Protein AF-A0A539EI21-F1 (afdb_monomer_lite)

Sequence (298 aa):
GVAAVEVQSLRTAGEIFFRLRWADKTKSEDLELSGQFVDGVALEFPLVTGSLPAPMMGEAGKPVNVWRWSAAMAKPDHHAKAYSDYYRPDAIHTTIKYPTKPEDLVAEGWGTVGRRETQAVDGAGDWKDGTWTVVLRRKLDAPGGAAFKGGTVVPFALAVWEGGAQERGPHKSFSVWNNLLLDRGAPVPPKAPLERGRLVYQRYGCGACHGAEAKGGVANPGSQADPIPALDRVAEGFTEAEIQKVILEGRNAVSKEPGGIAPRLHMNSWKTLMDQDEVHVLTDYLFSLMPQGEKSEW

Structure (mmCIF, N/CA/C/O backbone):
data_AF-A0A539EI21-F1
#
_entry.id   AF-A0A539EI21-F1
#
loop_
_atom_site.group_PDB
_atom_site.id
_atom_site.type_symbol
_atom_site.label_atom_id
_atom_site.label_alt_id
_atom_site.label_comp_id
_atom_site.label_asym_id
_atom_site.label_entity_id
_atom_site.label_seq_id
_atom_site.pdbx_PDB_ins_code
_atom_site.Cartn_x
_atom_site.Cartn_y
_atom_site.Cartn_z
_atom_site.occupancy
_atom_site.B_iso_or_equiv
_atom_site.auth_seq_id
_atom_site.auth_comp_id
_atom_site.auth_asym_id
_atom_site.auth_atom_id
_atom_site.pdbx_PDB_model_num
ATOM 1 N N . GLY A 1 1 ? 7.702 13.137 -3.464 1.00 80.56 1 GLY A N 1
ATOM 2 C CA . GLY A 1 1 ? 6.748 12.077 -3.141 1.00 80.56 1 GLY A CA 1
ATOM 3 C C . GLY A 1 1 ? 5.740 11.949 -4.247 1.00 80.56 1 GLY A C 1
ATOM 4 O O . GLY A 1 1 ? 5.025 12.904 -4.545 1.00 80.56 1 GLY A O 1
ATOM 5 N N . VAL A 1 2 ? 5.697 10.770 -4.857 1.00 92.31 2 VAL A N 1
ATOM 6 C CA . VAL A 1 2 ? 4.774 10.431 -5.943 1.00 92.31 2 VAL A CA 1
ATOM 7 C C . VAL A 1 2 ? 3.346 10.349 -5.408 1.00 92.31 2 VAL A C 1
ATOM 9 O O . VAL A 1 2 ? 3.023 9.496 -4.587 1.00 92.31 2 VAL A O 1
ATOM 12 N N . ALA A 1 3 ? 2.470 11.226 -5.899 1.00 91.38 3 ALA A N 1
ATOM 13 C CA . ALA A 1 3 ? 1.095 11.323 -5.405 1.00 91.38 3 ALA A CA 1
ATOM 14 C C . ALA A 1 3 ? 0.139 10.274 -6.003 1.00 91.38 3 ALA A C 1
ATOM 16 O O . ALA A 1 3 ? -0.905 9.994 -5.420 1.00 91.38 3 ALA A O 1
ATOM 17 N N . ALA A 1 4 ? 0.456 9.726 -7.181 1.00 94.00 4 ALA A N 1
ATOM 18 C CA . ALA A 1 4 ? -0.419 8.801 -7.893 1.00 94.00 4 ALA A CA 1
ATOM 19 C C . ALA A 1 4 ? 0.368 7.832 -8.783 1.00 94.00 4 ALA A C 1
ATOM 21 O O . ALA A 1 4 ? 1.377 8.201 -9.387 1.00 94.00 4 ALA A O 1
ATOM 22 N N . VAL A 1 5 ? -0.152 6.609 -8.899 1.00 97.12 5 VAL A N 1
ATOM 23 C CA . VAL A 1 5 ? 0.368 5.552 -9.771 1.00 97.12 5 VAL A CA 1
ATOM 24 C C . VAL A 1 5 ? -0.801 4.948 -10.535 1.00 97.12 5 VAL A C 1
ATOM 26 O O . VAL A 1 5 ? -1.778 4.498 -9.940 1.00 97.12 5 VAL A O 1
ATOM 29 N N . GLU A 1 6 ? -0.707 4.924 -11.858 1.00 97.81 6 GLU A N 1
ATOM 30 C CA . GLU A 1 6 ? -1.626 4.176 -12.706 1.00 97.81 6 GLU A CA 1
ATOM 31 C C . GLU A 1 6 ? -1.214 2.701 -12.695 1.00 97.81 6 GLU A C 1
ATOM 33 O O . GLU A 1 6 ? -0.065 2.369 -12.999 1.00 97.81 6 GLU A O 1
ATOM 38 N N . VAL A 1 7 ? -2.155 1.815 -12.363 1.00 97.44 7 VAL A N 1
ATOM 39 C CA . VAL A 1 7 ? -1.933 0.366 -12.345 1.00 97.44 7 VAL A CA 1
ATOM 40 C C . VAL A 1 7 ? -2.885 -0.308 -13.322 1.00 97.44 7 VAL A C 1
ATOM 42 O O . VAL A 1 7 ? -4.100 -0.126 -13.260 1.00 97.44 7 VAL A O 1
ATOM 45 N N . GLN A 1 8 ? -2.331 -1.12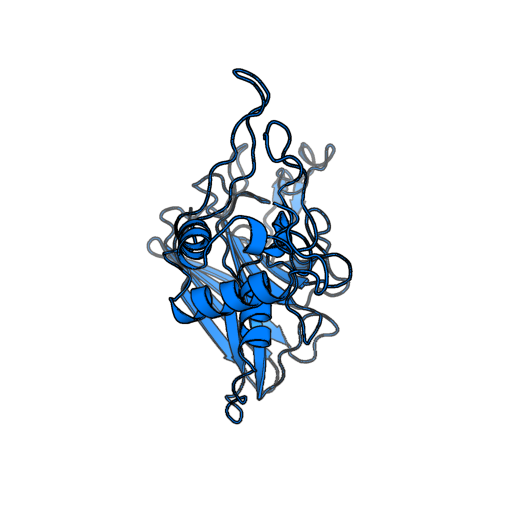6 -14.208 1.00 96.50 8 GLN A N 1
ATOM 46 C CA . GLN A 1 8 ? -3.083 -2.019 -15.082 1.00 96.50 8 GLN A CA 1
ATOM 47 C C . GLN A 1 8 ? -2.572 -3.444 -14.916 1.00 96.50 8 GLN A C 1
ATOM 49 O O . GLN A 1 8 ? -1.399 -3.658 -14.622 1.00 96.50 8 GLN A O 1
ATOM 54 N N . SER A 1 9 ? -3.440 -4.428 -15.130 1.00 95.00 9 SER A N 1
ATOM 55 C CA . SER A 1 9 ? -3.050 -5.835 -15.093 1.00 95.00 9 SER A CA 1
ATOM 56 C C . SER A 1 9 ? -3.604 -6.599 -16.288 1.00 95.00 9 SER A C 1
ATOM 58 O O . SER A 1 9 ? -4.639 -6.240 -16.851 1.00 95.00 9 SER A O 1
ATOM 60 N N . LEU A 1 10 ? -2.890 -7.652 -16.674 1.00 93.88 10 LEU A N 1
ATOM 61 C CA . LEU A 1 10 ? -3.287 -8.595 -17.713 1.00 93.88 10 LEU A CA 1
ATOM 62 C C . LEU A 1 10 ? -2.965 -10.003 -17.228 1.00 93.88 10 LEU A C 1
ATOM 64 O O . LEU A 1 10 ? -1.854 -10.258 -16.771 1.00 93.88 10 LEU A O 1
ATOM 68 N N . ARG A 1 11 ? -3.912 -10.929 -17.371 1.00 93.00 11 ARG A N 1
ATOM 69 C CA . ARG A 1 11 ? -3.711 -12.348 -17.075 1.00 93.00 11 ARG A CA 1
ATOM 70 C C . ARG A 1 11 ? -3.919 -13.176 -18.336 1.00 93.00 11 ARG A C 1
ATOM 72 O O . ARG A 1 11 ? -4.867 -12.947 -19.081 1.00 93.00 11 ARG A O 1
ATOM 79 N N . THR A 1 12 ? -3.037 -14.139 -18.559 1.00 92.69 12 THR A N 1
ATOM 80 C CA . THR A 1 12 ? -3.191 -15.191 -19.569 1.00 92.69 12 THR A CA 1
ATOM 81 C C . THR A 1 12 ? -3.450 -16.528 -18.870 1.00 92.69 12 THR A C 1
ATOM 83 O O . THR A 1 12 ? -3.540 -16.594 -17.645 1.00 92.69 12 THR A O 1
ATOM 86 N N . ALA A 1 13 ? -3.540 -17.624 -19.627 1.00 91.19 13 ALA A N 1
ATOM 87 C CA . ALA A 1 13 ? -3.662 -18.959 -19.038 1.00 91.19 13 ALA A CA 1
ATOM 88 C C . ALA A 1 13 ? -2.449 -19.359 -18.171 1.00 91.19 13 ALA A C 1
ATOM 90 O O . ALA A 1 13 ? -2.601 -20.176 -17.268 1.00 91.19 13 ALA A O 1
ATOM 91 N N . GLY A 1 14 ? -1.264 -18.795 -18.437 1.00 95.06 14 GLY A N 1
ATOM 92 C CA . GLY A 1 14 ? -0.017 -19.183 -17.771 1.00 95.06 14 GLY A CA 1
ATOM 93 C C . GLY A 1 14 ? 0.675 -18.071 -16.990 1.00 95.06 14 GLY A C 1
ATOM 94 O O . GLY A 1 14 ? 1.598 -18.368 -16.239 1.00 95.06 14 GLY A O 1
ATOM 95 N N . GLU A 1 15 ? 0.278 -16.804 -17.147 1.00 96.75 15 GLU A N 1
ATOM 96 C CA . GLU A 1 15 ? 1.042 -15.664 -16.622 1.00 96.75 15 GLU A CA 1
ATOM 97 C C . GLU A 1 15 ? 0.158 -14.515 -16.138 1.00 96.75 15 GLU A C 1
ATOM 99 O O . GLU A 1 15 ? -0.964 -14.329 -16.611 1.00 96.75 15 GLU A O 1
ATOM 104 N N . ILE A 1 16 ? 0.696 -13.717 -15.218 1.00 97.25 16 ILE A N 1
ATOM 105 C CA . ILE A 1 16 ? 0.134 -12.440 -14.777 1.00 97.25 16 ILE A CA 1
ATOM 106 C C . ILE A 1 16 ? 1.141 -11.320 -15.040 1.00 97.25 16 ILE A C 1
ATOM 108 O O . ILE A 1 16 ? 2.345 -11.481 -14.824 1.00 97.25 16 ILE A O 1
ATOM 112 N N . PHE A 1 17 ? 0.629 -10.184 -15.499 1.00 97.75 17 PHE A N 1
ATOM 113 C CA . PHE A 1 17 ? 1.378 -8.971 -15.779 1.00 97.75 17 PHE A CA 1
ATOM 114 C C . PHE A 1 17 ? 0.767 -7.803 -15.017 1.00 97.75 17 PHE A C 1
ATOM 116 O O . PHE A 1 17 ? -0.457 -7.677 -14.952 1.00 97.75 17 PHE A O 1
ATOM 123 N N . PHE A 1 18 ? 1.621 -6.917 -14.520 1.00 98.31 18 PHE A N 1
ATOM 124 C CA . PHE A 1 18 ? 1.234 -5.631 -13.957 1.00 98.31 18 PHE A CA 1
ATOM 125 C C . PHE A 1 18 ? 2.033 -4.529 -14.627 1.00 98.31 18 PHE A C 1
ATOM 127 O O . PHE A 1 18 ? 3.259 -4.578 -14.624 1.00 98.31 18 PHE A O 1
ATOM 134 N N . ARG A 1 19 ? 1.344 -3.530 -15.174 1.00 98.38 19 ARG A N 1
ATOM 135 C CA . ARG A 1 19 ? 1.946 -2.283 -15.638 1.00 98.38 19 ARG A CA 1
ATOM 136 C C . ARG A 1 19 ? 1.713 -1.209 -14.586 1.00 98.38 19 ARG A C 1
ATOM 138 O O . ARG A 1 19 ? 0.565 -0.953 -14.232 1.00 98.38 19 ARG A O 1
ATOM 145 N N . LEU A 1 20 ? 2.788 -0.578 -14.136 1.00 98.56 20 LEU A N 1
ATOM 146 C CA . LEU A 1 20 ? 2.778 0.533 -13.191 1.00 98.56 20 LEU A CA 1
ATOM 147 C C . LEU A 1 20 ? 3.357 1.762 -13.880 1.00 98.56 20 LEU A C 1
ATOM 149 O O . LEU A 1 20 ? 4.407 1.673 -14.516 1.00 98.56 20 LEU A O 1
ATOM 153 N N . ARG A 1 21 ? 2.670 2.898 -13.778 1.00 98.38 21 ARG A N 1
ATOM 154 C CA . ARG A 1 21 ? 3.082 4.137 -14.437 1.00 98.38 21 ARG A CA 1
ATOM 155 C C . ARG A 1 21 ? 2.897 5.331 -13.511 1.00 98.38 21 ARG A C 1
ATOM 157 O O . ARG A 1 21 ? 1.817 5.507 -12.953 1.00 98.38 21 ARG A O 1
ATOM 164 N N . TRP A 1 22 ? 3.932 6.150 -13.356 1.00 98.38 22 TRP A N 1
ATOM 165 C CA . TRP A 1 22 ? 3.891 7.341 -12.502 1.00 98.38 22 TRP A CA 1
ATOM 166 C C . TRP A 1 22 ? 4.738 8.475 -13.075 1.00 98.38 22 TRP A C 1
ATOM 168 O O . TRP A 1 22 ? 5.698 8.244 -13.811 1.00 98.38 22 TRP A O 1
ATOM 178 N N . ALA A 1 23 ? 4.353 9.707 -12.747 1.00 97.81 23 ALA A N 1
ATOM 179 C CA . ALA A 1 23 ? 5.103 10.894 -13.127 1.00 97.81 23 ALA A CA 1
ATOM 180 C C . ALA A 1 23 ? 6.323 11.066 -12.214 1.00 97.81 23 ALA A C 1
ATOM 182 O O . ALA A 1 23 ? 6.189 11.028 -10.992 1.00 97.81 23 ALA A O 1
ATOM 183 N N . ASP A 1 24 ? 7.482 11.300 -12.823 1.00 96.38 24 ASP A N 1
ATOM 184 C CA . ASP A 1 24 ? 8.743 11.605 -12.153 1.00 96.38 24 ASP A CA 1
ATOM 185 C C . ASP A 1 24 ? 9.589 12.476 -13.081 1.00 96.38 24 ASP A C 1
ATOM 187 O O . ASP A 1 24 ? 9.947 12.072 -14.192 1.00 96.38 24 ASP A O 1
ATOM 191 N N . LYS A 1 25 ? 9.888 13.702 -12.649 1.00 94.38 25 LYS A N 1
ATOM 192 C CA . LYS A 1 25 ? 10.664 14.652 -13.462 1.00 94.38 25 LYS A CA 1
ATOM 193 C C . LYS A 1 25 ? 12.132 14.253 -13.565 1.00 94.38 25 LYS A C 1
ATOM 195 O O . LYS A 1 25 ? 12.832 14.763 -14.439 1.00 94.38 25 LYS A O 1
ATOM 200 N N . THR A 1 26 ? 12.589 13.380 -12.678 1.00 92.75 26 THR A N 1
ATOM 201 C CA . THR A 1 26 ? 13.942 12.851 -12.652 1.00 92.75 26 THR A CA 1
ATOM 202 C C . THR A 1 26 ? 13.954 11.411 -13.140 1.00 92.75 26 THR A C 1
ATOM 204 O O . THR A 1 26 ? 13.010 10.654 -12.945 1.00 92.75 26 THR A O 1
ATOM 207 N N . LYS A 1 27 ? 15.035 11.039 -13.824 1.00 93.00 27 LYS A N 1
ATOM 208 C CA . LYS A 1 27 ? 15.327 9.650 -14.172 1.00 93.00 27 LYS A CA 1
ATOM 209 C C . LYS A 1 27 ? 16.430 9.173 -13.236 1.00 93.00 27 LYS A C 1
ATOM 211 O O . LYS A 1 27 ? 17.608 9.254 -13.580 1.00 93.00 27 LYS A O 1
ATOM 216 N N . SER A 1 28 ? 16.065 8.759 -12.029 1.00 90.56 28 SER A N 1
ATOM 217 C CA . SER A 1 28 ? 17.033 8.401 -10.990 1.00 90.56 28 SER A CA 1
ATOM 218 C C . SER A 1 28 ? 17.357 6.914 -11.099 1.00 90.56 28 SER A C 1
ATOM 220 O O . SER A 1 28 ? 16.766 6.070 -10.432 1.00 90.56 28 SER A O 1
ATOM 222 N N . GLU A 1 29 ? 18.276 6.577 -12.000 1.00 85.62 29 GLU A N 1
ATOM 223 C CA . GLU A 1 29 ? 18.655 5.188 -12.308 1.00 85.62 29 GLU A CA 1
ATOM 224 C C . GLU A 1 29 ? 20.102 4.835 -11.944 1.00 85.62 29 GLU A C 1
ATOM 226 O O . GLU A 1 29 ? 20.471 3.660 -11.967 1.00 85.62 29 GLU A O 1
ATOM 231 N N . ASP A 1 30 ? 20.904 5.838 -11.585 1.00 76.00 30 ASP A N 1
ATOM 232 C CA . ASP A 1 30 ? 22.328 5.696 -11.298 1.00 76.00 30 ASP A CA 1
ATOM 233 C C . ASP A 1 30 ? 22.628 5.764 -9.801 1.00 76.00 30 ASP A C 1
ATOM 235 O O . ASP A 1 30 ? 22.079 6.578 -9.061 1.00 76.00 30 ASP A O 1
ATOM 239 N N . LEU A 1 31 ? 23.540 4.892 -9.365 1.00 67.69 31 LEU A N 1
ATOM 240 C CA . LEU A 1 31 ? 24.017 4.781 -7.978 1.00 67.69 31 LEU A CA 1
ATOM 241 C C . LEU A 1 31 ? 25.484 5.213 -7.842 1.00 67.69 31 LEU A C 1
ATOM 243 O O . LEU A 1 31 ? 26.174 4.822 -6.901 1.00 67.69 31 LEU A O 1
ATOM 247 N N . GLU A 1 32 ? 25.993 5.970 -8.815 1.00 58.09 32 GLU A N 1
ATOM 248 C CA . GLU A 1 32 ? 27.423 6.263 -8.950 1.00 58.09 32 GLU A CA 1
ATOM 249 C C . GLU A 1 32 ? 27.951 7.247 -7.893 1.00 58.09 32 GLU A C 1
ATOM 251 O O . GLU A 1 32 ? 29.150 7.254 -7.602 1.00 58.09 32 GLU A O 1
ATOM 256 N N . LEU A 1 33 ? 27.078 8.055 -7.278 1.00 58.97 33 LEU A N 1
ATOM 257 C CA . LEU A 1 33 ? 27.471 9.117 -6.351 1.00 58.97 33 LEU A CA 1
ATOM 258 C C . LEU A 1 33 ? 26.914 8.916 -4.944 1.00 58.97 33 LEU A C 1
ATOM 260 O O . LEU A 1 33 ? 25.771 8.506 -4.734 1.00 58.97 33 LEU A O 1
ATOM 264 N N . SER A 1 34 ? 27.723 9.298 -3.953 1.00 62.66 34 SER A N 1
ATOM 265 C CA . SER A 1 34 ? 27.276 9.297 -2.570 1.00 62.66 34 SER A CA 1
ATOM 266 C C . SER A 1 34 ? 26.153 10.311 -2.345 1.00 62.66 34 SER A C 1
ATOM 268 O O . SER A 1 34 ? 26.366 11.506 -2.539 1.00 62.66 34 SER A O 1
ATOM 270 N N . GLY A 1 35 ? 24.986 9.845 -1.902 1.00 67.62 35 GLY A N 1
ATOM 271 C CA . GLY A 1 35 ? 23.806 10.662 -1.607 1.00 67.62 35 GLY A CA 1
ATOM 272 C C . GLY A 1 35 ? 22.725 10.607 -2.687 1.00 67.62 35 GLY A C 1
ATOM 273 O O . GLY A 1 35 ? 21.730 11.319 -2.582 1.00 67.62 35 GLY A O 1
ATOM 274 N N . GLN A 1 36 ? 22.899 9.775 -3.715 1.00 77.81 36 GLN A N 1
ATOM 275 C CA . GLN A 1 36 ? 21.867 9.520 -4.716 1.00 77.81 36 GLN A CA 1
ATOM 276 C C . GLN A 1 36 ? 21.091 8.246 -4.386 1.00 77.81 36 GLN A C 1
ATOM 278 O O . GLN A 1 36 ? 21.649 7.267 -3.887 1.00 77.81 36 GLN A O 1
ATOM 283 N N . PHE A 1 37 ? 19.793 8.286 -4.667 1.00 86.12 37 PHE A N 1
ATOM 284 C CA . PHE A 1 37 ? 18.884 7.156 -4.537 1.00 86.12 37 PHE A CA 1
ATOM 285 C C . PHE A 1 37 ? 18.192 6.929 -5.869 1.00 86.12 37 PHE A C 1
ATOM 287 O O . PHE A 1 37 ? 18.099 7.837 -6.694 1.00 86.12 37 PHE A O 1
ATOM 294 N N . VAL A 1 38 ? 17.735 5.701 -6.069 1.00 89.44 38 VAL A N 1
ATOM 295 C CA . VAL A 1 38 ? 17.132 5.267 -7.324 1.00 89.44 38 VAL A CA 1
ATOM 296 C C . VAL A 1 38 ? 15.631 5.171 -7.209 1.00 89.44 38 VAL A C 1
ATOM 298 O O . VAL A 1 38 ? 15.093 4.815 -6.159 1.00 89.44 38 VAL A O 1
ATOM 301 N N . ASP A 1 39 ? 14.974 5.425 -8.329 1.00 94.81 39 ASP A N 1
ATOM 302 C CA . ASP A 1 39 ? 13.543 5.247 -8.443 1.00 94.81 39 ASP A CA 1
ATOM 303 C C . ASP A 1 39 ? 13.196 3.764 -8.302 1.00 94.81 39 ASP A C 1
ATOM 305 O O . ASP A 1 39 ? 13.976 2.856 -8.638 1.00 94.81 39 ASP A O 1
ATOM 309 N N . GLY A 1 40 ? 12.005 3.499 -7.784 1.00 95.50 40 GLY A N 1
ATOM 310 C CA . GLY A 1 40 ? 11.553 2.136 -7.583 1.00 95.50 40 GLY A CA 1
ATOM 311 C C . GLY A 1 40 ? 10.063 2.032 -7.353 1.00 95.50 40 GLY A C 1
ATOM 312 O O . GLY A 1 40 ? 9.392 2.984 -6.964 1.00 95.50 40 GLY A O 1
ATOM 313 N N . VAL A 1 41 ? 9.552 0.828 -7.568 1.00 97.94 41 VAL A N 1
ATOM 314 C CA . VAL A 1 41 ? 8.151 0.494 -7.342 1.00 97.94 41 VAL A CA 1
ATOM 315 C C . VAL A 1 41 ? 8.043 -0.911 -6.775 1.00 97.94 41 VAL A C 1
ATOM 317 O O . VAL A 1 41 ? 8.826 -1.797 -7.121 1.00 97.94 41 VAL A O 1
ATOM 320 N N . ALA A 1 42 ? 7.069 -1.125 -5.901 1.00 97.88 42 ALA A N 1
ATOM 321 C CA . ALA A 1 42 ? 6.739 -2.437 -5.386 1.00 97.88 42 ALA A CA 1
ATOM 322 C C . ALA A 1 42 ? 5.237 -2.704 -5.440 1.00 97.88 42 ALA A C 1
ATOM 324 O O . ALA A 1 42 ? 4.433 -1.800 -5.218 1.00 97.88 42 ALA A O 1
ATOM 325 N N . LEU A 1 43 ? 4.891 -3.964 -5.693 1.00 98.31 43 LEU A N 1
ATOM 326 C CA . LEU A 1 43 ? 3.572 -4.533 -5.435 1.00 98.31 43 LEU A CA 1
ATOM 327 C C . LEU A 1 43 ? 3.678 -5.486 -4.254 1.00 98.31 43 LEU A C 1
ATOM 329 O O . LEU A 1 43 ? 4.628 -6.261 -4.184 1.00 98.31 43 LEU A O 1
ATOM 333 N N . GLU A 1 44 ? 2.699 -5.470 -3.363 1.00 97.50 44 GLU A N 1
ATOM 334 C CA . GLU A 1 44 ? 2.576 -6.455 -2.294 1.00 97.50 44 GLU A CA 1
ATOM 335 C C . GLU A 1 44 ? 1.223 -7.154 -2.328 1.00 97.50 44 GLU A C 1
ATOM 337 O O . GLU A 1 44 ? 0.209 -6.563 -2.696 1.00 97.50 44 GLU A O 1
ATOM 342 N N . PHE A 1 45 ? 1.224 -8.421 -1.928 1.00 97.19 45 PHE A N 1
ATOM 343 C CA . PHE A 1 45 ? 0.065 -9.304 -1.935 1.00 97.19 45 PHE A CA 1
ATOM 344 C C . PHE A 1 45 ? 0.047 -10.133 -0.647 1.00 97.19 45 PHE A C 1
ATOM 346 O O . PHE A 1 45 ? 1.104 -10.621 -0.237 1.00 97.19 45 PHE A O 1
ATOM 353 N N . PRO A 1 46 ? -1.110 -10.366 -0.011 1.00 95.88 46 PRO A N 1
ATOM 354 C CA . PRO A 1 46 ? -1.176 -11.229 1.158 1.00 95.88 46 PRO A CA 1
ATOM 355 C C . PRO A 1 46 ? -0.929 -12.691 0.765 1.00 95.88 46 PRO A C 1
ATOM 357 O O . PRO A 1 46 ? -1.379 -13.157 -0.283 1.00 95.88 46 PRO A O 1
ATOM 360 N N . LEU A 1 47 ? -0.234 -13.430 1.631 1.00 94.44 47 LEU A N 1
ATOM 361 C CA . LEU A 1 47 ? -0.034 -14.878 1.490 1.00 94.44 47 LEU A CA 1
ATOM 362 C C . LEU A 1 47 ? -1.068 -15.705 2.262 1.00 94.44 47 LEU A C 1
ATOM 364 O O . LEU A 1 47 ? -1.105 -16.927 2.134 1.00 94.44 47 LEU A O 1
ATOM 368 N N . VAL A 1 48 ? -1.930 -15.040 3.030 1.00 91.44 48 VAL A N 1
ATOM 369 C CA . VAL A 1 48 ? -3.046 -15.643 3.764 1.00 91.44 48 VAL A CA 1
ATOM 370 C C . VAL A 1 48 ? -4.384 -15.195 3.178 1.00 91.44 48 VAL A C 1
ATOM 372 O O . VAL A 1 48 ? -4.506 -14.108 2.614 1.00 91.44 48 VAL A O 1
ATOM 375 N N . THR A 1 49 ? -5.412 -16.030 3.322 1.00 84.06 49 THR A N 1
ATOM 376 C CA . THR A 1 49 ? -6.776 -15.747 2.848 1.00 84.06 49 THR A CA 1
ATOM 377 C C . THR A 1 49 ? -7.729 -15.461 4.007 1.00 84.06 49 THR A C 1
ATOM 379 O O . THR A 1 49 ? -7.544 -15.973 5.106 1.00 84.06 49 THR A O 1
ATOM 382 N N . GLY A 1 50 ? -8.794 -14.692 3.763 1.00 78.50 50 GLY A N 1
ATOM 383 C CA . GLY A 1 50 ? -9.885 -14.468 4.729 1.00 78.50 50 GLY A CA 1
ATOM 384 C C . GLY A 1 50 ? -9.656 -13.332 5.734 1.00 78.50 50 GLY A C 1
ATOM 385 O O . GLY A 1 50 ? -10.622 -12.800 6.281 1.00 78.50 50 GLY A O 1
ATOM 386 N N . SER A 1 51 ? -8.411 -12.888 5.911 1.00 83.25 51 SER A N 1
ATOM 387 C CA . SER A 1 51 ? -8.076 -11.662 6.639 1.00 83.25 51 SER A CA 1
ATOM 388 C C . SER A 1 51 ? -6.980 -10.900 5.905 1.00 83.25 51 SER A C 1
ATOM 390 O O . SER A 1 51 ? -6.064 -11.521 5.366 1.00 83.25 51 SER A O 1
ATOM 392 N N . LEU A 1 52 ? -7.090 -9.572 5.862 1.00 89.38 52 LEU A N 1
ATOM 393 C CA . LEU A 1 52 ? -6.024 -8.730 5.329 1.00 89.38 52 LEU A CA 1
ATOM 394 C C . LEU A 1 52 ? -4.996 -8.478 6.442 1.00 89.38 52 LEU A C 1
ATOM 396 O O . LEU A 1 52 ? -5.404 -8.102 7.546 1.00 89.38 52 LEU A O 1
ATOM 400 N N . PRO A 1 53 ? -3.696 -8.696 6.188 1.00 91.00 53 PRO A N 1
ATOM 401 C CA . PRO A 1 53 ? -2.657 -8.268 7.114 1.00 91.00 53 PRO A CA 1
ATOM 402 C C . PRO A 1 53 ? -2.500 -6.744 7.080 1.00 91.00 53 PRO A C 1
ATOM 404 O O . PRO A 1 53 ? -3.090 -6.072 6.230 1.00 91.00 53 PRO A O 1
ATOM 407 N N . ALA A 1 54 ? -1.678 -6.178 7.965 1.00 86.81 54 ALA A N 1
ATOM 408 C CA . ALA A 1 54 ? -1.328 -4.768 7.855 1.00 86.81 54 ALA A CA 1
ATOM 409 C C . ALA A 1 54 ? -0.732 -4.463 6.457 1.00 86.81 54 ALA A C 1
ATOM 411 O O . ALA A 1 54 ? 0.154 -5.192 6.003 1.00 86.81 54 ALA A O 1
ATOM 412 N N . PRO A 1 55 ? -1.153 -3.372 5.781 1.00 89.06 55 PRO A N 1
ATOM 413 C CA . PRO A 1 55 ? -0.579 -2.936 4.497 1.00 89.06 55 PRO A CA 1
ATOM 414 C C . PRO A 1 55 ? 0.852 -2.391 4.649 1.00 89.06 55 PRO A C 1
ATOM 416 O O . PRO A 1 55 ? 1.444 -1.869 3.716 1.00 89.06 55 PRO A O 1
ATOM 419 N N . MET A 1 56 ? 1.412 -2.459 5.857 1.00 88.19 56 MET A N 1
ATOM 420 C CA . MET A 1 56 ? 2.768 -2.044 6.184 1.00 88.19 56 MET A CA 1
ATOM 421 C C . MET A 1 56 ? 3.680 -3.269 6.219 1.00 88.19 56 MET A C 1
ATOM 423 O O . MET A 1 56 ? 4.353 -3.533 7.214 1.00 88.19 56 MET A O 1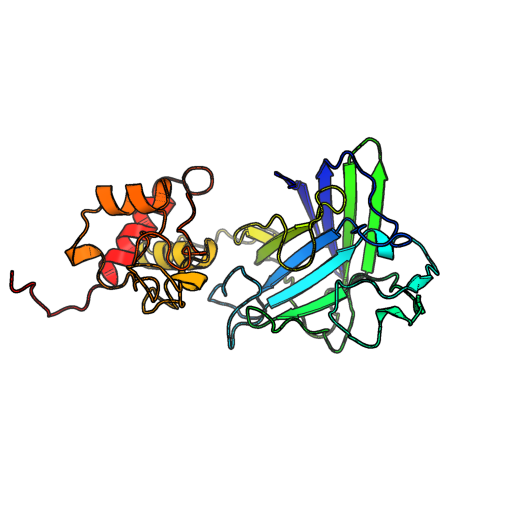
ATOM 427 N N . MET A 1 57 ? 3.705 -4.006 5.106 1.00 92.19 57 MET A N 1
ATOM 428 C CA . MET A 1 57 ? 4.536 -5.197 4.920 1.00 92.19 57 MET A CA 1
ATOM 429 C C . MET A 1 57 ? 4.132 -6.412 5.767 1.00 92.19 57 MET A C 1
ATOM 431 O O . MET A 1 57 ? 4.986 -7.220 6.133 1.00 92.19 57 MET A O 1
ATOM 435 N N . GLY A 1 58 ? 2.844 -6.575 6.059 1.00 91.56 58 GLY A N 1
ATOM 436 C CA . GLY A 1 58 ? 2.334 -7.737 6.779 1.00 91.56 58 GLY A CA 1
ATOM 437 C C . GLY A 1 58 ? 2.314 -7.581 8.301 1.00 91.56 58 GLY A C 1
ATOM 438 O O . GLY A 1 58 ? 2.541 -6.506 8.850 1.00 91.56 58 GLY A O 1
ATOM 439 N N . GLU A 1 59 ? 2.037 -8.682 8.992 1.00 88.12 59 GLU A N 1
ATOM 440 C CA . GLU A 1 59 ? 2.132 -8.807 10.451 1.00 88.12 59 GLU A CA 1
ATOM 441 C C . GLU A 1 59 ? 2.485 -10.255 10.824 1.00 88.12 59 GLU A C 1
ATOM 443 O O . GLU A 1 59 ? 2.433 -11.142 9.967 1.00 88.12 59 GLU A O 1
ATOM 448 N N . ALA A 1 60 ? 2.853 -10.505 12.083 1.00 86.38 60 ALA A N 1
ATOM 449 C CA . ALA A 1 60 ? 3.267 -11.831 12.542 1.00 86.38 60 ALA A CA 1
ATOM 450 C C . ALA A 1 60 ? 2.219 -12.908 12.198 1.00 86.38 60 ALA A C 1
ATOM 452 O O . ALA A 1 60 ? 1.039 -12.770 12.529 1.00 86.38 60 ALA A O 1
ATOM 453 N N . GLY A 1 61 ? 2.643 -13.978 11.513 1.00 90.50 61 GLY A N 1
ATOM 454 C CA . GLY A 1 61 ? 1.755 -15.063 11.076 1.00 90.50 61 GLY A CA 1
ATOM 455 C C . GLY A 1 61 ? 0.828 -14.719 9.902 1.00 90.50 61 GLY A C 1
ATOM 456 O O . GLY A 1 61 ? 0.067 -15.577 9.451 1.00 90.50 61 GLY A O 1
ATOM 457 N N . LYS A 1 62 ? 0.888 -13.492 9.371 1.00 93.31 62 LYS A N 1
ATOM 458 C CA . LYS A 1 62 ? 0.180 -13.077 8.154 1.00 93.31 62 LYS A CA 1
ATOM 459 C C . LYS A 1 62 ? 1.152 -12.417 7.170 1.00 93.31 62 LYS A C 1
ATOM 461 O O . LYS A 1 62 ? 1.123 -11.193 6.987 1.00 93.31 62 LYS A O 1
ATOM 466 N N . PRO A 1 63 ? 2.017 -13.223 6.532 1.00 95.06 63 PRO A N 1
ATOM 467 C CA . PRO A 1 63 ? 3.018 -12.709 5.619 1.00 95.06 63 PRO A CA 1
ATOM 468 C C . PRO A 1 63 ? 2.422 -12.103 4.350 1.00 95.06 63 PRO A C 1
ATOM 470 O O . PRO A 1 63 ? 1.337 -12.474 3.888 1.00 95.06 63 PRO A O 1
ATOM 473 N N . VAL A 1 64 ? 3.198 -11.217 3.737 1.00 96.88 64 VAL A N 1
ATOM 474 C CA . VAL A 1 64 ? 2.964 -10.679 2.397 1.00 96.88 64 VAL A CA 1
ATOM 475 C C . VAL A 1 64 ? 4.099 -11.082 1.459 1.00 96.88 64 VAL A C 1
ATOM 477 O O . VAL A 1 64 ? 5.250 -11.219 1.871 1.00 96.88 64 VAL A O 1
ATOM 480 N N . ASN A 1 65 ? 3.783 -11.263 0.180 1.00 97.56 65 ASN A N 1
ATOM 481 C CA . ASN A 1 65 ? 4.755 -11.391 -0.898 1.00 97.56 65 ASN A CA 1
ATOM 482 C C . ASN A 1 65 ? 4.901 -10.039 -1.592 1.00 97.56 65 ASN A C 1
ATOM 484 O O . ASN A 1 65 ? 3.909 -9.489 -2.062 1.00 97.56 65 ASN A O 1
ATOM 488 N N . VAL A 1 66 ? 6.129 -9.524 -1.662 1.00 97.69 66 VAL A N 1
ATOM 489 C CA . VAL A 1 66 ? 6.438 -8.215 -2.244 1.00 97.69 66 VAL A CA 1
ATOM 490 C C . VAL A 1 66 ? 7.300 -8.396 -3.487 1.00 97.69 66 VAL A C 1
ATOM 492 O O . VAL A 1 66 ? 8.335 -9.055 -3.439 1.00 97.69 66 VAL A O 1
ATOM 495 N N . TRP A 1 67 ? 6.890 -7.805 -4.603 1.00 97.50 67 TRP A N 1
ATOM 496 C CA . TRP A 1 67 ? 7.663 -7.740 -5.839 1.00 97.50 67 TRP A CA 1
ATOM 497 C C . TRP A 1 67 ? 8.199 -6.329 -5.983 1.00 97.50 67 TRP A C 1
ATOM 499 O O . TRP A 1 67 ? 7.409 -5.407 -6.175 1.00 97.50 67 TRP A O 1
ATOM 509 N N . ARG A 1 68 ? 9.516 -6.149 -5.879 1.00 96.00 68 ARG A N 1
ATOM 510 C CA . ARG A 1 68 ? 10.155 -4.828 -5.945 1.00 96.00 68 ARG A CA 1
ATOM 511 C C . ARG A 1 68 ? 11.020 -4.714 -7.187 1.00 96.00 68 ARG A C 1
ATOM 513 O O . ARG A 1 68 ? 11.920 -5.516 -7.400 1.00 96.00 68 ARG A O 1
ATOM 520 N N . TRP A 1 69 ? 10.793 -3.667 -7.962 1.00 95.62 69 TRP A N 1
ATOM 521 C CA . TRP A 1 69 ? 11.678 -3.245 -9.036 1.00 95.62 69 TRP A CA 1
ATOM 522 C C . TRP A 1 69 ? 12.341 -1.915 -8.678 1.00 95.62 69 TRP A C 1
ATOM 524 O O . TRP A 1 69 ? 11.768 -1.087 -7.967 1.00 95.62 69 TRP A O 1
ATOM 534 N N . SER A 1 70 ? 13.550 -1.708 -9.190 1.00 92.31 70 SER A N 1
ATOM 535 C CA . SER A 1 70 ? 14.270 -0.441 -9.110 1.00 92.31 70 SER A CA 1
ATOM 536 C C . SER A 1 70 ? 14.874 -0.090 -10.464 1.00 92.31 70 SER A C 1
ATOM 538 O O . SER A 1 70 ? 15.294 -0.982 -11.203 1.00 92.31 70 SER A O 1
ATOM 540 N N . ALA A 1 71 ? 14.980 1.204 -10.755 1.00 91.31 71 ALA A N 1
ATOM 541 C CA . ALA A 1 71 ? 15.607 1.729 -11.962 1.00 91.31 71 ALA A CA 1
ATOM 542 C C . ALA A 1 71 ? 17.054 1.243 -12.149 1.00 91.31 71 ALA A C 1
ATOM 544 O O . ALA A 1 71 ? 17.467 0.982 -13.278 1.00 91.31 71 ALA A O 1
ATOM 545 N N . ALA A 1 72 ? 17.781 0.975 -11.058 1.00 84.56 72 ALA A N 1
ATOM 546 C CA . ALA A 1 72 ? 19.120 0.381 -11.122 1.00 84.56 72 ALA A CA 1
ATOM 547 C C . ALA A 1 72 ? 19.141 -1.007 -11.797 1.00 84.56 72 ALA A C 1
ATOM 549 O O . ALA A 1 72 ? 20.168 -1.427 -12.324 1.00 84.56 72 ALA A O 1
ATOM 550 N N . MET A 1 73 ? 18.014 -1.729 -11.786 1.00 84.88 73 MET A N 1
ATOM 551 C CA . MET A 1 73 ? 17.874 -3.066 -12.376 1.00 84.88 73 MET A CA 1
ATOM 552 C C . MET A 1 73 ? 17.643 -3.017 -13.895 1.00 84.88 73 MET A C 1
ATOM 554 O O . MET A 1 73 ? 17.746 -4.046 -14.559 1.00 84.88 73 MET A O 1
ATOM 558 N N . ALA A 1 74 ? 17.330 -1.843 -14.460 1.00 78.44 74 ALA A N 1
ATOM 559 C CA . ALA A 1 74 ? 17.110 -1.671 -15.898 1.00 78.44 74 ALA A CA 1
ATOM 560 C C . ALA A 1 74 ? 18.415 -1.677 -16.715 1.00 78.44 74 ALA A C 1
ATOM 562 O O . ALA A 1 74 ? 18.374 -1.853 -17.933 1.00 78.44 74 ALA A O 1
ATOM 563 N N . LYS A 1 75 ? 19.572 -1.502 -16.060 1.00 72.38 75 LYS A N 1
ATOM 564 C CA . LYS A 1 75 ? 20.890 -1.494 -16.705 1.00 72.38 75 LYS A CA 1
ATOM 565 C C . LYS A 1 75 ? 21.554 -2.874 -16.584 1.00 72.38 75 LYS A C 1
ATOM 567 O O . LYS A 1 75 ? 21.829 -3.313 -15.464 1.00 72.38 75 LYS A O 1
ATOM 572 N N . PRO A 1 76 ? 21.833 -3.581 -17.696 1.00 66.19 76 PRO A N 1
ATOM 573 C CA . PRO A 1 76 ? 22.597 -4.824 -17.638 1.00 66.19 76 PRO A CA 1
ATOM 574 C C . PRO A 1 76 ? 24.029 -4.558 -17.150 1.00 66.19 76 PRO A C 1
ATOM 576 O O . PRO A 1 76 ? 24.620 -3.533 -17.474 1.00 66.19 76 PRO A O 1
ATOM 579 N N . ASP A 1 77 ? 24.576 -5.493 -16.367 1.00 59.72 77 ASP A N 1
ATOM 580 C CA . ASP A 1 77 ? 25.980 -5.517 -15.922 1.00 59.72 77 ASP A CA 1
ATOM 581 C C . ASP A 1 77 ? 26.486 -4.248 -15.206 1.00 59.72 77 ASP A C 1
ATOM 583 O O . ASP A 1 77 ? 27.679 -3.944 -15.221 1.00 59.72 77 ASP A O 1
ATOM 587 N N . HIS A 1 78 ? 25.597 -3.531 -14.512 1.00 64.94 78 HIS A N 1
ATOM 588 C CA . HIS A 1 78 ? 25.995 -2.391 -13.694 1.00 64.94 78 HIS A CA 1
ATOM 589 C C . HIS A 1 78 ? 26.584 -2.829 -12.341 1.00 64.94 78 HIS A C 1
ATOM 591 O O . HIS A 1 78 ? 26.011 -3.623 -11.583 1.00 64.94 78 HIS A O 1
ATOM 597 N N . HIS A 1 79 ? 27.750 -2.264 -12.046 1.00 57.88 79 HIS A N 1
ATOM 598 C CA . HIS A 1 79 ? 28.521 -2.456 -10.831 1.00 57.88 79 HIS A CA 1
ATOM 599 C C . HIS A 1 79 ? 28.572 -1.125 -10.083 1.00 57.88 79 HIS A C 1
ATOM 601 O O . HIS A 1 79 ? 29.256 -0.207 -10.522 1.00 57.88 79 HIS A O 1
ATOM 607 N N . ALA A 1 80 ? 27.898 -1.022 -8.939 1.00 56.78 80 ALA A N 1
ATOM 608 C CA . ALA A 1 80 ? 28.025 0.149 -8.069 1.00 56.78 80 ALA A CA 1
ATOM 609 C C . ALA A 1 80 ? 28.674 -0.259 -6.745 1.00 56.78 80 ALA A C 1
ATOM 611 O O . ALA A 1 80 ? 28.551 -1.412 -6.310 1.00 56.78 80 ALA A O 1
ATOM 612 N N . LYS A 1 81 ? 29.341 0.695 -6.079 1.00 55.03 81 LYS A N 1
ATOM 613 C CA . LYS A 1 81 ? 29.650 0.538 -4.650 1.00 55.03 81 LYS A CA 1
ATOM 614 C C . LYS A 1 81 ? 28.331 0.231 -3.951 1.00 55.03 81 LYS A C 1
ATOM 616 O O . LYS A 1 81 ? 27.336 0.896 -4.238 1.00 55.03 81 LYS A O 1
ATOM 621 N N . ALA A 1 82 ? 28.289 -0.802 -3.115 1.00 49.56 82 ALA A N 1
ATOM 622 C CA . ALA A 1 82 ? 27.056 -1.168 -2.440 1.00 49.56 82 ALA A CA 1
ATOM 623 C C . ALA A 1 82 ? 26.560 0.045 -1.645 1.00 49.56 82 ALA A C 1
ATOM 625 O O . ALA A 1 82 ? 27.205 0.491 -0.695 1.00 49.56 82 ALA A O 1
ATOM 626 N N . TYR A 1 83 ? 25.453 0.625 -2.103 1.00 51.62 83 TYR A N 1
ATOM 627 C CA . TYR A 1 83 ? 24.857 1.784 -1.468 1.00 51.62 83 TYR A CA 1
ATOM 628 C C . TYR A 1 83 ? 23.853 1.333 -0.404 1.00 51.62 83 TYR A C 1
ATOM 630 O O . TYR A 1 83 ? 23.342 0.213 -0.435 1.00 51.62 83 TYR A O 1
ATOM 638 N N . SER A 1 84 ? 23.617 2.213 0.567 1.00 46.00 84 SER A N 1
ATOM 639 C CA . SER A 1 84 ? 23.078 1.953 1.909 1.00 46.00 84 SER A CA 1
ATOM 640 C C . SER A 1 84 ? 21.626 1.455 2.018 1.00 46.00 84 SER A C 1
ATOM 642 O O . SER A 1 84 ? 21.062 1.532 3.109 1.00 46.00 84 SER A O 1
ATOM 644 N N . ASP A 1 85 ? 20.988 0.990 0.943 1.00 45.53 85 ASP A N 1
ATOM 645 C CA . ASP A 1 85 ? 19.621 0.441 1.013 1.00 45.53 85 ASP A CA 1
ATOM 646 C C . ASP A 1 85 ? 19.564 -0.831 1.881 1.00 45.53 85 ASP A C 1
ATOM 648 O O . ASP A 1 85 ? 18.545 -1.125 2.501 1.00 45.53 85 ASP A O 1
ATOM 652 N N . TYR A 1 86 ? 20.692 -1.539 1.991 1.00 45.91 86 TYR A N 1
ATOM 653 C CA . TYR A 1 86 ? 20.962 -2.535 3.023 1.00 45.91 86 TYR A CA 1
ATOM 654 C C . TYR A 1 86 ? 22.078 -1.995 3.920 1.00 45.91 86 TYR A C 1
ATOM 656 O O . TYR A 1 86 ? 23.208 -1.827 3.462 1.00 45.91 86 TYR A O 1
ATOM 664 N N . TYR A 1 87 ? 21.803 -1.734 5.199 1.00 39.09 87 TYR A N 1
ATOM 665 C CA . TYR A 1 87 ? 22.868 -1.422 6.153 1.00 39.09 87 TYR A CA 1
ATOM 666 C C . TYR A 1 87 ? 23.780 -2.648 6.301 1.00 39.09 87 TYR A C 1
ATOM 668 O O . TYR A 1 87 ? 23.440 -3.624 6.969 1.00 39.09 87 TYR A O 1
ATOM 676 N N . ARG A 1 88 ? 24.931 -2.608 5.631 1.00 47.88 88 ARG A N 1
ATOM 677 C CA . ARG A 1 88 ? 26.023 -3.571 5.755 1.00 47.88 88 ARG A CA 1
ATOM 678 C C . ARG A 1 88 ? 27.310 -2.780 5.990 1.00 47.88 88 ARG A C 1
ATOM 680 O O . ARG A 1 88 ? 27.789 -2.139 5.054 1.00 47.88 88 ARG A O 1
ATOM 687 N N . PRO A 1 89 ? 27.835 -2.748 7.228 1.00 47.28 89 PRO A N 1
ATOM 688 C CA . PRO A 1 89 ? 29.010 -1.948 7.591 1.00 47.28 89 PRO A CA 1
ATOM 689 C C . PRO A 1 89 ? 30.253 -2.217 6.727 1.00 47.28 89 PRO A C 1
ATOM 691 O O . PRO A 1 89 ? 31.088 -1.337 6.552 1.00 47.28 89 PRO A O 1
ATOM 694 N N . ASP A 1 90 ? 30.358 -3.416 6.160 1.00 52.44 90 ASP A N 1
ATOM 695 C CA . ASP A 1 90 ? 31.419 -3.881 5.265 1.00 52.44 90 ASP A CA 1
ATOM 696 C C . ASP A 1 90 ? 31.187 -3.523 3.784 1.00 52.44 90 ASP A C 1
ATOM 698 O O . ASP A 1 90 ? 32.121 -3.546 2.981 1.00 52.44 90 ASP A O 1
ATOM 702 N N . ALA A 1 91 ? 29.962 -3.151 3.402 1.00 51.47 91 ALA A N 1
ATOM 703 C CA . ALA A 1 91 ? 29.570 -3.062 2.000 1.00 51.47 91 ALA A CA 1
ATOM 704 C C . ALA A 1 91 ? 29.999 -1.759 1.299 1.00 51.47 91 ALA A C 1
ATOM 706 O O . ALA A 1 91 ? 30.153 -1.756 0.078 1.00 51.47 91 ALA A O 1
ATOM 707 N N . ILE A 1 92 ? 30.295 -0.686 2.043 1.00 50.97 92 ILE A N 1
ATOM 708 C CA . ILE A 1 92 ? 30.714 0.626 1.495 1.00 50.97 92 ILE A CA 1
ATOM 709 C C . ILE A 1 92 ? 32.001 0.515 0.641 1.00 50.97 92 ILE A C 1
ATOM 711 O O . ILE A 1 92 ? 32.242 1.336 -0.248 1.00 50.97 92 ILE A O 1
ATOM 715 N N . HIS A 1 93 ? 32.804 -0.534 0.855 1.00 51.62 93 HIS A N 1
ATOM 716 C CA . HIS A 1 93 ? 34.017 -0.832 0.085 1.00 51.62 93 HIS A CA 1
ATOM 717 C C . HIS A 1 93 ? 33.847 -1.945 -0.961 1.00 51.62 93 HIS A C 1
ATOM 719 O O . HIS A 1 93 ? 34.803 -2.274 -1.661 1.00 51.62 93 HIS A O 1
ATOM 725 N N . THR A 1 94 ? 32.651 -2.520 -1.094 1.00 55.12 94 THR A N 1
ATOM 726 C CA . THR A 1 94 ? 32.381 -3.636 -2.008 1.00 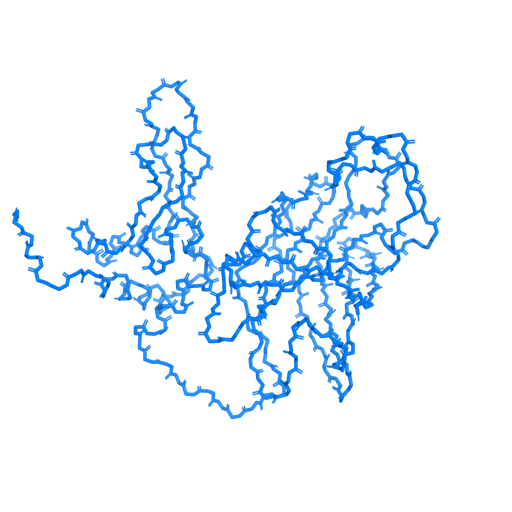55.12 94 THR A CA 1
ATOM 727 C C . THR A 1 94 ? 31.627 -3.170 -3.244 1.00 55.12 94 THR A C 1
ATOM 729 O O . THR A 1 94 ? 30.621 -2.468 -3.156 1.00 55.12 94 THR A O 1
ATOM 732 N N . THR A 1 95 ? 32.102 -3.587 -4.411 1.00 59.53 95 THR A N 1
ATOM 733 C CA . THR A 1 95 ? 31.370 -3.437 -5.667 1.00 59.53 95 THR A CA 1
ATOM 734 C C . THR A 1 95 ? 30.422 -4.620 -5.812 1.00 59.53 95 THR A C 1
ATOM 736 O O . THR A 1 95 ? 30.876 -5.758 -5.933 1.00 59.53 95 THR A O 1
ATOM 739 N N . ILE A 1 96 ? 29.112 -4.371 -5.813 1.00 61.16 96 ILE A N 1
ATOM 740 C CA . ILE A 1 96 ? 28.106 -5.416 -6.037 1.00 61.16 96 ILE A CA 1
ATOM 741 C C . ILE A 1 96 ? 27.580 -5.342 -7.467 1.00 61.16 96 ILE A C 1
ATOM 743 O O . ILE A 1 96 ? 27.345 -4.259 -8.004 1.00 61.16 96 ILE A O 1
ATOM 747 N N . LYS A 1 97 ? 27.393 -6.510 -8.088 1.00 66.44 97 LYS A N 1
ATOM 748 C CA . LYS A 1 97 ? 26.624 -6.621 -9.329 1.00 66.44 97 LYS A CA 1
ATOM 749 C C . LYS A 1 97 ? 25.146 -6.471 -8.976 1.00 66.44 97 LYS A C 1
ATOM 751 O O . LYS A 1 97 ? 24.633 -7.260 -8.179 1.00 66.44 97 LYS A O 1
ATOM 756 N N . TYR A 1 98 ? 24.477 -5.477 -9.550 1.00 64.75 98 TYR A N 1
ATOM 757 C CA . TYR A 1 98 ? 23.042 -5.304 -9.331 1.00 64.75 98 TYR A CA 1
ATOM 758 C C . TYR A 1 98 ? 22.248 -6.397 -10.062 1.00 64.75 98 TYR A C 1
ATOM 760 O O . TYR A 1 98 ? 22.626 -6.797 -11.168 1.00 64.75 98 TYR A O 1
ATOM 768 N N . PRO A 1 99 ? 21.171 -6.929 -9.451 1.00 70.31 99 PRO A N 1
ATOM 769 C CA . PRO A 1 99 ? 20.310 -7.881 -10.131 1.00 70.31 99 PRO A CA 1
ATOM 770 C C . PRO A 1 99 ? 19.586 -7.179 -11.282 1.00 70.31 99 PRO A C 1
ATOM 772 O O . PRO A 1 99 ? 19.119 -6.056 -11.140 1.00 70.31 99 PRO A O 1
ATOM 775 N N . THR A 1 100 ? 19.456 -7.865 -12.413 1.00 78.81 100 THR A N 1
ATOM 776 C CA . THR A 1 100 ? 18.651 -7.399 -13.555 1.00 78.81 100 THR A CA 1
ATOM 777 C C . THR A 1 100 ? 17.189 -7.834 -13.454 1.00 78.81 100 THR A C 1
ATOM 779 O O . THR A 1 100 ? 16.358 -7.449 -14.271 1.00 78.81 100 THR A O 1
ATOM 782 N N . LYS A 1 101 ? 16.866 -8.660 -12.453 1.00 88.62 101 LYS A N 1
ATOM 783 C CA . LYS A 1 101 ? 15.505 -9.095 -12.148 1.00 88.62 101 LYS A CA 1
ATOM 784 C C . LYS A 1 101 ? 14.957 -8.342 -10.936 1.00 88.62 101 LYS A C 1
ATOM 786 O O . LYS A 1 101 ? 15.728 -8.094 -10.005 1.00 88.62 101 LYS A O 1
ATOM 791 N N . PRO A 1 102 ? 13.640 -8.062 -10.903 1.00 92.88 102 PRO A N 1
ATOM 792 C CA . PRO A 1 102 ? 12.957 -7.623 -9.693 1.00 92.88 102 PRO A CA 1
ATOM 793 C C . PRO A 1 102 ? 13.249 -8.530 -8.496 1.00 92.88 102 PRO A C 1
ATOM 795 O O . PRO A 1 102 ? 13.473 -9.733 -8.627 1.00 92.88 102 PRO A O 1
ATOM 798 N N . GLU A 1 103 ? 13.189 -7.974 -7.300 1.00 92.56 103 GLU A N 1
ATOM 799 C CA . GLU A 1 103 ? 13.269 -8.748 -6.072 1.00 92.56 103 GLU A CA 1
ATOM 800 C C . GLU A 1 103 ? 11.917 -9.412 -5.779 1.00 92.56 103 GLU A C 1
ATOM 802 O O . GLU A 1 103 ? 10.866 -8.781 -5.888 1.00 92.56 103 GLU A O 1
ATOM 807 N N . ASP A 1 104 ? 11.957 -10.688 -5.390 1.00 94.75 104 ASP A N 1
ATOM 808 C CA . ASP A 1 104 ? 10.803 -11.465 -4.928 1.00 94.75 104 ASP A CA 1
ATOM 809 C C . ASP A 1 104 ? 10.980 -11.710 -3.424 1.00 94.75 104 ASP A C 1
ATOM 811 O O . ASP A 1 104 ? 11.858 -12.462 -2.986 1.00 94.75 104 ASP A O 1
ATOM 815 N N . LEU A 1 105 ? 10.212 -10.975 -2.628 1.00 95.31 105 LEU A N 1
ATOM 816 C CA . LEU A 1 105 ? 10.426 -10.795 -1.198 1.00 95.31 105 LEU A CA 1
ATOM 817 C C . LEU A 1 105 ? 9.240 -11.331 -0.390 1.00 95.31 105 LEU A C 1
ATOM 819 O O . LEU A 1 105 ? 8.123 -11.486 -0.896 1.00 95.31 105 LEU A O 1
ATOM 823 N N . VAL A 1 106 ? 9.489 -11.587 0.889 1.00 96.12 106 VAL A N 1
ATOM 824 C CA . VAL A 1 106 ? 8.488 -11.929 1.903 1.00 96.12 106 VAL A CA 1
ATOM 825 C C . VAL A 1 106 ? 8.682 -11.043 3.131 1.00 96.12 106 VAL A C 1
ATOM 827 O O . VAL A 1 106 ? 9.815 -10.690 3.461 1.00 96.12 106 VAL A O 1
ATOM 830 N N . ALA A 1 107 ? 7.587 -10.658 3.783 1.00 94.75 107 ALA A N 1
ATOM 831 C CA . ALA A 1 107 ? 7.613 -9.896 5.027 1.00 94.75 107 ALA A CA 1
ATOM 832 C C . ALA A 1 107 ? 6.439 -10.278 5.939 1.00 94.75 107 ALA A C 1
ATOM 834 O O . ALA A 1 107 ? 5.353 -10.581 5.454 1.00 94.75 107 ALA A O 1
ATOM 835 N N . GLU A 1 108 ? 6.672 -10.240 7.247 1.00 93.75 108 GLU A N 1
ATOM 836 C CA . GLU A 1 108 ? 5.718 -10.452 8.347 1.00 93.75 108 GLU A CA 1
ATOM 837 C C . GLU A 1 108 ? 5.726 -9.247 9.301 1.00 93.75 108 GLU A C 1
ATOM 839 O O . GLU A 1 108 ? 5.815 -9.369 10.522 1.00 93.75 108 GLU A O 1
ATOM 844 N N . GLY A 1 109 ? 5.675 -8.049 8.725 1.00 86.38 109 GLY A N 1
ATOM 845 C CA . GLY A 1 109 ? 5.705 -6.776 9.433 1.00 86.38 109 GLY A CA 1
ATOM 846 C C . GLY A 1 109 ? 7.052 -6.064 9.371 1.00 86.38 109 GLY A C 1
ATOM 847 O O . GLY A 1 109 ? 8.002 -6.471 8.692 1.00 86.38 109 GLY A O 1
ATOM 848 N N . TRP A 1 110 ? 7.124 -4.942 10.081 1.00 78.75 110 TRP A N 1
ATOM 849 C CA . TRP A 1 110 ? 8.256 -4.021 10.050 1.00 78.75 110 TRP A CA 1
ATOM 850 C C . TRP A 1 110 ? 9.599 -4.706 10.335 1.00 78.75 110 TRP A C 1
ATOM 852 O O . TRP A 1 110 ? 9.762 -5.411 11.324 1.00 78.75 110 TRP A O 1
ATOM 862 N N . GLY A 1 111 ? 10.585 -4.467 9.463 1.00 83.00 111 GLY A N 1
ATOM 863 C CA . GLY A 1 111 ? 11.959 -4.955 9.638 1.00 83.00 111 GLY A CA 1
ATOM 864 C C . GLY A 1 111 ? 12.185 -6.437 9.317 1.00 83.00 111 GLY A C 1
ATOM 865 O O . GLY A 1 111 ? 13.312 -6.904 9.437 1.00 83.00 111 GLY A O 1
ATOM 866 N N . THR A 1 112 ? 11.158 -7.168 8.876 1.00 89.69 112 THR A N 1
ATOM 867 C CA . THR A 1 112 ? 11.244 -8.620 8.610 1.00 89.69 112 THR A CA 1
ATOM 868 C C . THR A 1 112 ? 11.478 -8.977 7.139 1.00 89.69 112 THR A C 1
ATOM 870 O O . THR A 1 112 ? 11.523 -10.153 6.788 1.00 89.69 112 THR A O 1
ATOM 873 N N . VAL A 1 113 ? 11.617 -7.972 6.266 1.00 91.19 113 VAL A N 1
ATOM 874 C CA . VAL A 1 113 ? 11.778 -8.163 4.818 1.00 91.19 113 VAL A CA 1
ATOM 875 C C . VAL A 1 113 ? 12.952 -9.082 4.512 1.00 91.19 113 VAL A C 1
ATOM 877 O O . VAL A 1 113 ? 14.106 -8.770 4.806 1.00 91.19 113 VAL A O 1
ATOM 880 N N . GLY A 1 114 ? 12.647 -10.184 3.837 1.00 90.12 114 GLY A N 1
ATOM 881 C CA . GLY A 1 114 ? 13.613 -11.162 3.369 1.00 90.12 114 GLY A CA 1
ATOM 882 C C . GLY A 1 114 ? 13.369 -11.549 1.917 1.00 90.12 114 GLY A C 1
ATOM 883 O O . GLY A 1 114 ? 12.290 -11.340 1.362 1.00 90.12 114 GLY A O 1
ATOM 884 N N . ARG A 1 115 ? 14.387 -12.134 1.285 1.00 91.00 115 ARG A N 1
ATOM 885 C CA . ARG A 1 115 ? 14.243 -12.742 -0.042 1.00 91.00 115 ARG A CA 1
ATOM 886 C C . ARG A 1 115 ? 13.517 -14.074 0.079 1.00 91.00 115 ARG A C 1
ATOM 888 O O . ARG A 1 115 ? 13.768 -14.828 1.016 1.00 91.00 115 ARG A O 1
ATOM 895 N N . ARG A 1 116 ? 12.660 -14.382 -0.891 1.00 90.69 116 ARG A N 1
ATOM 896 C CA . ARG A 1 116 ? 12.113 -15.732 -1.043 1.00 90.69 116 ARG A CA 1
ATOM 897 C C . ARG A 1 116 ? 13.176 -16.686 -1.585 1.00 90.69 116 ARG A C 1
ATOM 899 O O . ARG A 1 116 ? 14.106 -16.267 -2.269 1.00 90.69 116 ARG A O 1
ATOM 906 N N . GLU A 1 117 ? 12.998 -17.979 -1.319 1.00 85.88 117 GLU A N 1
ATOM 907 C CA . GLU A 1 117 ? 13.872 -19.042 -1.841 1.00 85.88 117 GLU A CA 1
ATOM 908 C C . GLU A 1 117 ? 13.907 -19.066 -3.374 1.00 85.88 117 GLU A C 1
ATOM 910 O O . GLU A 1 117 ? 14.943 -19.316 -3.982 1.00 85.88 117 GLU A O 1
ATOM 915 N N . THR A 1 118 ? 12.762 -18.791 -4.005 1.00 87.31 118 THR A N 1
ATOM 916 C CA . THR A 1 118 ? 12.629 -18.708 -5.460 1.00 87.31 118 THR A CA 1
ATOM 917 C C . THR A 1 118 ? 12.319 -17.276 -5.869 1.00 87.31 118 THR A C 1
ATOM 919 O O . THR A 1 118 ? 11.330 -16.705 -5.412 1.00 87.31 118 THR A O 1
ATOM 922 N N . GLN A 1 119 ? 13.133 -16.733 -6.773 1.00 91.12 119 GLN A N 1
ATOM 923 C CA . GLN A 1 119 ? 12.871 -15.481 -7.474 1.00 91.12 119 GLN A CA 1
ATOM 924 C C . GLN A 1 119 ? 12.128 -15.814 -8.777 1.00 91.12 119 GLN A C 1
ATOM 926 O O . GLN A 1 119 ? 12.708 -16.410 -9.684 1.00 91.12 119 GLN A O 1
ATOM 931 N N . ALA A 1 120 ? 10.828 -15.507 -8.843 1.00 92.81 120 ALA A N 1
ATOM 932 C CA . ALA A 1 120 ? 9.964 -15.914 -9.960 1.00 92.81 120 ALA A CA 1
ATOM 933 C C . ALA A 1 120 ? 9.477 -14.754 -10.845 1.00 92.81 120 ALA A C 1
ATOM 935 O O . ALA A 1 120 ? 8.699 -14.978 -11.776 1.00 92.81 120 ALA A O 1
ATOM 936 N N . VAL A 1 121 ? 9.879 -13.524 -10.530 1.00 95.81 121 VAL A N 1
ATOM 937 C CA . VAL A 1 121 ? 9.318 -12.308 -11.124 1.00 95.81 121 VAL A CA 1
ATOM 938 C C . VAL A 1 121 ? 10.283 -11.742 -12.158 1.00 95.81 121 VAL A C 1
ATOM 940 O O . VAL A 1 121 ? 11.423 -11.414 -11.855 1.00 95.81 121 VAL A O 1
ATOM 943 N N . ASP A 1 122 ? 9.837 -11.579 -13.388 1.00 95.00 122 ASP A N 1
ATOM 944 C CA . ASP A 1 122 ? 10.577 -10.805 -14.377 1.00 95.00 122 ASP A CA 1
ATOM 945 C C . ASP A 1 122 ? 10.049 -9.370 -14.392 1.00 95.00 122 ASP A C 1
ATOM 947 O O . ASP A 1 122 ? 8.908 -9.099 -14.006 1.00 95.00 122 ASP A O 1
ATOM 951 N N . GLY A 1 123 ? 10.870 -8.428 -14.841 1.00 94.56 123 GLY A N 1
ATOM 952 C CA . GLY A 1 123 ? 10.419 -7.056 -14.978 1.00 94.56 123 GLY A CA 1
ATOM 953 C C . GLY A 1 123 ? 11.312 -6.221 -15.868 1.00 94.56 123 GLY A C 1
ATOM 954 O O . GLY A 1 123 ? 12.476 -6.544 -16.086 1.00 94.56 123 GLY A O 1
ATOM 955 N N . ALA A 1 124 ? 10.731 -5.150 -16.386 1.00 93.25 124 ALA A N 1
ATOM 956 C CA . ALA A 1 124 ? 11.408 -4.151 -17.192 1.00 93.25 124 ALA A CA 1
ATOM 957 C C . ALA A 1 124 ? 10.797 -2.785 -16.893 1.00 93.25 124 ALA A C 1
ATOM 959 O O . ALA A 1 124 ? 9.602 -2.691 -16.608 1.00 93.25 124 ALA A O 1
ATOM 960 N N . GLY A 1 125 ? 11.608 -1.737 -16.972 1.00 93.81 125 GLY A N 1
ATOM 961 C CA . GLY A 1 125 ? 11.153 -0.364 -16.816 1.00 93.81 125 GLY A CA 1
ATOM 962 C C . GLY A 1 125 ? 11.756 0.527 -17.884 1.00 93.81 125 GLY A C 1
ATOM 963 O O . GLY A 1 125 ? 12.894 0.313 -18.296 1.00 93.81 125 GLY A O 1
ATOM 964 N N . ASP A 1 126 ? 10.981 1.511 -18.316 1.00 94.50 126 ASP A N 1
ATOM 965 C CA . ASP A 1 126 ? 11.419 2.569 -19.217 1.00 94.50 126 ASP A CA 1
ATOM 966 C C . ASP A 1 126 ? 10.969 3.923 -18.669 1.00 94.50 126 ASP A C 1
ATOM 968 O O . ASP A 1 126 ? 9.886 4.039 -18.082 1.00 94.50 126 ASP A O 1
ATOM 972 N N . TRP A 1 127 ? 11.802 4.940 -18.861 1.00 96.06 127 TRP A N 1
ATOM 973 C CA . TRP A 1 127 ? 11.484 6.315 -18.499 1.00 96.06 127 TRP A CA 1
ATOM 974 C C . TRP A 1 127 ? 11.477 7.165 -19.752 1.00 96.06 127 TRP A C 1
ATOM 976 O O . TRP A 1 127 ? 12.463 7.217 -20.491 1.00 96.06 127 TRP A O 1
ATOM 986 N N . LYS A 1 128 ? 10.371 7.869 -19.966 1.00 96.69 128 LYS A N 1
ATOM 987 C CA . LYS A 1 128 ? 10.191 8.737 -21.120 1.00 96.69 128 LYS A CA 1
ATOM 988 C C . LYS A 1 128 ? 9.351 9.946 -20.739 1.00 96.69 128 LYS A C 1
ATOM 990 O O . LYS A 1 128 ? 8.302 9.799 -20.116 1.00 96.69 128 LYS A O 1
ATOM 995 N N . ASP A 1 129 ? 9.818 11.129 -21.133 1.00 95.75 129 ASP A N 1
ATOM 996 C CA . ASP A 1 129 ? 9.097 12.400 -21.001 1.00 95.75 129 ASP A CA 1
ATOM 997 C C . ASP A 1 129 ? 8.559 12.656 -19.576 1.00 95.75 129 ASP A C 1
ATOM 999 O O . ASP A 1 129 ? 7.401 13.024 -19.379 1.00 95.75 129 ASP A O 1
ATOM 1003 N N . GLY A 1 130 ? 9.397 12.431 -18.554 1.00 96.25 130 GLY A N 1
ATOM 1004 C CA . GLY A 1 130 ? 9.022 12.670 -17.155 1.00 96.25 130 GLY A CA 1
ATOM 1005 C C . GLY A 1 130 ? 8.085 11.617 -16.560 1.00 96.25 130 GLY A C 1
ATOM 1006 O O . GLY A 1 130 ? 7.321 11.916 -15.642 1.00 96.25 130 GLY A O 1
ATOM 1007 N N . THR A 1 131 ? 8.061 10.407 -17.119 1.00 97.69 131 THR A N 1
ATOM 1008 C CA . THR A 1 131 ? 7.185 9.321 -16.677 1.00 97.69 131 THR A CA 1
ATOM 1009 C C . THR A 1 131 ? 7.918 7.989 -16.703 1.00 97.69 131 THR A C 1
ATOM 1011 O O . THR A 1 131 ? 8.445 7.588 -17.741 1.00 97.69 131 THR A O 1
ATOM 1014 N N . TRP A 1 132 ? 7.864 7.257 -15.593 1.00 97.81 132 TRP A N 1
ATOM 1015 C CA . TRP A 1 132 ? 8.254 5.851 -15.547 1.00 97.81 132 TRP A CA 1
ATOM 1016 C C . TRP A 1 132 ? 7.101 4.951 -15.981 1.00 97.81 132 TRP A C 1
ATOM 1018 O O . TRP A 1 132 ? 5.950 5.175 -15.609 1.00 97.81 132 TRP A O 1
ATOM 1028 N N . THR A 1 133 ? 7.414 3.899 -16.734 1.00 98.06 133 THR A N 1
ATOM 1029 C CA . THR A 1 133 ? 6.526 2.762 -16.993 1.00 98.06 133 THR A CA 1
ATOM 1030 C C . THR A 1 133 ? 7.273 1.474 -16.688 1.00 98.06 133 THR A C 1
ATOM 1032 O O . THR A 1 133 ? 8.275 1.172 -17.329 1.00 98.06 133 THR A O 1
ATOM 1035 N N . VAL A 1 134 ? 6.769 0.700 -15.732 1.00 97.81 134 VAL A N 1
ATOM 1036 C CA . VAL A 1 134 ? 7.346 -0.577 -15.303 1.00 97.81 134 VAL A CA 1
ATOM 1037 C C . VAL A 1 134 ? 6.347 -1.690 -15.563 1.00 97.81 134 VAL A C 1
ATOM 1039 O O . VAL A 1 134 ? 5.166 -1.554 -15.253 1.00 97.81 134 VAL A O 1
ATOM 1042 N N . VAL A 1 135 ? 6.818 -2.804 -16.115 1.00 97.69 135 VAL A N 1
ATOM 1043 C CA . VAL A 1 135 ? 6.043 -4.036 -16.244 1.00 97.69 135 VAL A CA 1
ATOM 1044 C C . VAL A 1 135 ? 6.677 -5.107 -15.374 1.00 97.69 135 VAL A C 1
ATOM 1046 O O . VAL A 1 135 ? 7.861 -5.399 -15.520 1.00 97.69 135 VAL A O 1
ATOM 1049 N N . LEU A 1 136 ? 5.877 -5.710 -14.500 1.00 98.06 136 LEU A N 1
ATOM 1050 C CA . LEU A 1 136 ? 6.218 -6.909 -13.741 1.00 98.06 136 LEU A CA 1
ATOM 1051 C C . LEU A 1 136 ? 5.457 -8.097 -14.321 1.00 98.06 136 LEU A C 1
ATOM 1053 O O . LEU A 1 136 ? 4.275 -7.979 -14.646 1.00 98.06 136 LEU A O 1
ATOM 1057 N N . ARG A 1 137 ? 6.124 -9.242 -14.438 1.00 97.31 137 ARG A N 1
ATOM 1058 C CA . ARG A 1 137 ? 5.583 -10.487 -14.988 1.00 97.31 137 ARG A CA 1
ATOM 1059 C C . ARG A 1 137 ? 5.897 -11.637 -14.048 1.00 97.31 137 ARG A C 1
ATOM 1061 O O . ARG A 1 137 ? 7.021 -11.759 -13.574 1.00 97.31 137 ARG A O 1
ATOM 1068 N N . ARG A 1 138 ? 4.936 -12.535 -13.851 1.00 96.81 138 ARG A N 1
ATOM 1069 C CA . ARG A 1 138 ? 5.169 -13.801 -13.153 1.00 96.81 138 ARG A CA 1
ATOM 1070 C C . ARG A 1 138 ? 4.377 -14.931 -13.803 1.00 96.81 138 ARG A C 1
ATOM 1072 O O . ARG A 1 138 ? 3.213 -14.748 -14.163 1.00 96.81 138 ARG A O 1
ATOM 1079 N N . LYS A 1 139 ? 4.988 -16.112 -13.917 1.00 95.88 139 LYS A N 1
ATOM 1080 C CA . LYS A 1 139 ? 4.267 -17.339 -14.282 1.00 95.88 139 LYS A CA 1
ATOM 1081 C C . LYS A 1 139 ? 3.340 -17.782 -13.148 1.00 95.88 139 LYS A C 1
ATOM 1083 O O . LYS A 1 139 ? 3.713 -17.724 -11.978 1.00 95.88 139 LYS A O 1
ATOM 1088 N N . LEU A 1 140 ? 2.142 -18.241 -13.493 1.00 94.88 140 LEU A N 1
ATOM 1089 C CA . LEU A 1 140 ? 1.116 -18.660 -12.534 1.00 94.88 140 LEU A CA 1
ATOM 1090 C C . LEU A 1 140 ? 1.447 -19.985 -11.832 1.00 94.88 140 LEU A C 1
ATOM 1092 O O . LEU A 1 140 ? 0.943 -20.222 -10.739 1.00 94.88 140 LEU A O 1
ATOM 1096 N N . ASP A 1 141 ? 2.280 -20.827 -12.444 1.00 92.94 141 ASP A N 1
ATOM 1097 C CA . ASP A 1 141 ? 2.741 -22.113 -11.906 1.00 92.94 141 ASP A CA 1
ATOM 1098 C C . ASP A 1 141 ? 4.034 -22.002 -11.079 1.00 92.94 141 ASP A C 1
ATOM 1100 O O . ASP A 1 141 ? 4.508 -22.996 -10.528 1.00 92.94 141 ASP A O 1
ATOM 1104 N N . ALA A 1 142 ? 4.611 -20.800 -10.970 1.00 91.19 142 ALA A N 1
ATOM 1105 C CA . ALA A 1 142 ? 5.823 -20.592 -10.196 1.00 91.19 142 ALA A CA 1
ATOM 1106 C C . ALA A 1 142 ? 5.582 -20.929 -8.712 1.00 91.19 142 ALA A C 1
ATOM 1108 O O . ALA A 1 142 ? 4.610 -20.431 -8.135 1.00 91.19 142 ALA A O 1
ATOM 1109 N N . PRO A 1 143 ? 6.469 -21.701 -8.059 1.00 88.81 143 PRO A N 1
ATOM 1110 C CA . PRO A 1 143 ? 6.236 -22.187 -6.704 1.00 88.81 143 PRO A CA 1
ATOM 1111 C C . PRO A 1 143 ? 6.207 -21.059 -5.658 1.00 88.81 143 PRO A C 1
ATOM 1113 O O . PRO A 1 143 ? 6.951 -20.075 -5.737 1.00 88.81 143 PRO A O 1
ATOM 1116 N N . GLY A 1 144 ? 5.358 -21.240 -4.640 1.00 88.31 144 GLY A N 1
ATOM 1117 C CA . GLY A 1 144 ? 5.167 -20.321 -3.508 1.00 88.31 144 GLY A CA 1
ATOM 1118 C C . GLY A 1 144 ? 4.584 -18.956 -3.899 1.00 88.31 144 GLY A C 1
ATOM 1119 O O . GLY A 1 144 ? 4.071 -18.785 -4.998 1.00 88.31 144 GLY A O 1
ATOM 1120 N N . GLY A 1 145 ? 4.672 -17.962 -3.012 1.00 91.94 145 GLY A N 1
ATOM 1121 C CA . GLY A 1 145 ? 4.246 -16.589 -3.311 1.00 91.94 145 GLY A CA 1
ATOM 1122 C C . GLY A 1 145 ? 2.727 -16.426 -3.447 1.00 91.94 145 GLY A C 1
ATOM 1123 O O . GLY A 1 145 ? 1.955 -17.336 -3.149 1.00 91.94 145 GLY A O 1
ATOM 1124 N N . ALA A 1 146 ? 2.294 -15.245 -3.892 1.00 92.81 146 ALA A N 1
ATOM 1125 C CA . ALA A 1 146 ? 0.871 -14.937 -4.036 1.00 92.81 146 ALA A CA 1
ATOM 1126 C C . ALA A 1 146 ? 0.197 -15.772 -5.136 1.00 92.81 146 ALA A C 1
ATOM 1128 O O . ALA A 1 146 ? 0.802 -16.048 -6.177 1.00 92.81 146 ALA A O 1
ATOM 1129 N N . ALA A 1 147 ? -1.064 -16.152 -4.919 1.00 91.62 147 ALA A N 1
ATOM 1130 C CA . ALA A 1 147 ? -1.847 -16.941 -5.865 1.00 91.62 147 ALA A CA 1
ATOM 1131 C C . ALA A 1 147 ? -2.774 -16.050 -6.707 1.00 91.62 147 ALA A C 1
ATOM 1133 O O . ALA A 1 147 ? -3.569 -15.284 -6.169 1.00 91.62 147 ALA A O 1
ATOM 1134 N N . PHE A 1 148 ? -2.729 -16.208 -8.034 1.00 92.81 148 PHE A N 1
ATOM 1135 C CA . PHE A 1 148 ? -3.544 -15.439 -8.988 1.00 92.81 148 PHE A CA 1
ATOM 1136 C C . PHE A 1 148 ? -4.521 -16.357 -9.730 1.00 92.81 148 PHE A C 1
ATOM 1138 O O . PHE A 1 148 ? -4.405 -16.611 -10.937 1.00 92.81 148 PHE A O 1
ATOM 1145 N N . LYS A 1 149 ? -5.478 -16.907 -8.979 1.00 88.38 149 LYS A N 1
ATOM 1146 C CA . LYS A 1 149 ? -6.501 -17.812 -9.512 1.00 88.38 149 LYS A CA 1
ATOM 1147 C C . LYS A 1 149 ? -7.624 -17.020 -10.188 1.00 88.38 149 LYS A C 1
ATOM 1149 O O . LYS A 1 149 ? -8.107 -16.032 -9.646 1.00 88.38 149 LYS A O 1
ATOM 1154 N N . GLY A 1 150 ? -8.070 -17.481 -11.353 1.00 87.06 150 GLY A N 1
ATOM 1155 C CA . GLY A 1 150 ? -9.229 -16.909 -12.042 1.00 87.06 150 GLY A CA 1
ATOM 1156 C C . GLY A 1 150 ? -10.493 -16.945 -11.179 1.00 87.06 150 GLY A C 1
ATOM 1157 O O . GLY A 1 150 ? -10.676 -17.874 -10.388 1.00 87.06 150 GLY A O 1
ATOM 1158 N N . GLY A 1 151 ? -11.345 -15.928 -11.309 1.00 85.69 151 GLY A N 1
ATOM 1159 C CA . GLY A 1 151 ? -12.589 -15.786 -10.552 1.00 85.69 151 GLY A CA 1
ATOM 1160 C C . GLY A 1 151 ? -12.400 -15.371 -9.091 1.00 85.69 151 GLY A C 1
ATOM 1161 O O . GLY A 1 151 ? -13.354 -15.435 -8.319 1.00 85.69 151 GLY A O 1
ATOM 1162 N N . THR A 1 152 ? -11.189 -14.973 -8.689 1.00 86.50 152 THR A N 1
ATOM 1163 C CA . THR A 1 152 ? -10.894 -14.528 -7.322 1.00 86.50 152 THR A CA 1
ATOM 1164 C C . THR A 1 152 ? -10.624 -13.029 -7.250 1.00 86.50 152 THR A C 1
ATOM 1166 O O . THR A 1 152 ? -10.242 -12.387 -8.231 1.00 86.50 152 THR A O 1
ATOM 1169 N N . VAL A 1 153 ? -10.827 -12.474 -6.055 1.00 88.69 153 VAL A N 1
ATOM 1170 C CA . VAL A 1 153 ? -10.342 -11.144 -5.689 1.00 88.69 153 VAL A CA 1
ATOM 1171 C C . VAL A 1 153 ? -8.986 -11.310 -5.017 1.00 88.69 153 VAL A C 1
ATOM 1173 O O . VAL A 1 153 ? -8.888 -12.003 -4.004 1.00 88.69 153 VAL A O 1
ATOM 1176 N N . VAL A 1 154 ? -7.956 -10.675 -5.568 1.00 92.19 154 VAL A N 1
ATOM 1177 C CA . VAL A 1 154 ? -6.607 -10.657 -4.995 1.00 92.19 154 VAL A CA 1
ATOM 1178 C C . VAL A 1 154 ? -6.354 -9.271 -4.403 1.00 92.19 154 VAL A C 1
ATOM 1180 O O . VAL A 1 154 ? -6.301 -8.294 -5.152 1.00 92.19 154 VAL A O 1
ATOM 1183 N N . PRO A 1 155 ? -6.214 -9.139 -3.077 1.00 94.31 155 PRO A N 1
ATOM 1184 C CA . PRO A 1 155 ? -5.809 -7.876 -2.484 1.00 94.31 155 PRO A CA 1
ATOM 1185 C C . PRO A 1 155 ? -4.378 -7.534 -2.893 1.00 94.31 155 PRO A C 1
ATOM 1187 O O . PRO A 1 155 ? -3.515 -8.411 -2.923 1.00 94.31 155 PRO A O 1
ATOM 1190 N N . PHE A 1 156 ? -4.119 -6.266 -3.187 1.00 96.50 156 PHE A N 1
ATOM 1191 C CA . PHE A 1 156 ? -2.771 -5.767 -3.426 1.00 96.50 156 PHE A CA 1
ATOM 1192 C C . PHE A 1 156 ? -2.586 -4.371 -2.837 1.00 96.50 156 PHE A C 1
ATOM 1194 O O . PHE A 1 156 ? -3.526 -3.578 -2.804 1.00 96.50 156 PHE A O 1
ATOM 1201 N N . ALA A 1 157 ? -1.377 -4.058 -2.402 1.00 96.88 157 ALA A N 1
ATOM 1202 C CA . ALA A 1 157 ? -0.953 -2.690 -2.138 1.00 96.88 157 ALA A CA 1
ATOM 1203 C C . ALA A 1 157 ? 0.311 -2.398 -2.954 1.00 96.88 157 ALA A C 1
ATOM 1205 O O . ALA A 1 157 ? 0.892 -3.281 -3.592 1.00 96.88 157 ALA A O 1
ATOM 1206 N N . LEU A 1 158 ? 0.683 -1.128 -3.017 1.00 96.31 158 LEU A N 1
ATOM 1207 C CA . LEU A 1 158 ? 1.836 -0.662 -3.778 1.00 96.31 158 LEU A CA 1
ATOM 1208 C C . LEU A 1 158 ? 2.628 0.369 -2.995 1.00 96.31 158 LEU A C 1
ATOM 1210 O O . LEU A 1 158 ? 2.058 1.110 -2.189 1.00 96.31 158 LEU A O 1
ATOM 1214 N N . ALA A 1 159 ? 3.915 0.453 -3.309 1.00 97.06 159 ALA A N 1
ATOM 1215 C CA . ALA A 1 159 ? 4.785 1.529 -2.870 1.00 97.06 159 ALA A CA 1
ATOM 1216 C C . ALA A 1 159 ? 5.648 2.048 -4.023 1.00 97.06 159 ALA A C 1
ATOM 1218 O O . ALA A 1 159 ? 6.035 1.275 -4.897 1.00 97.06 159 ALA A O 1
ATOM 1219 N N . VAL A 1 160 ? 5.959 3.342 -4.011 1.00 97.88 160 VAL A N 1
ATOM 1220 C CA . VAL A 1 160 ? 6.851 4.004 -4.970 1.00 97.88 160 VAL A CA 1
ATOM 1221 C C . VAL A 1 160 ? 7.879 4.834 -4.221 1.00 97.88 160 VAL A C 1
ATOM 1223 O O . VAL A 1 160 ? 7.558 5.477 -3.221 1.00 97.88 160 VAL A O 1
ATOM 1226 N N . TRP A 1 161 ? 9.106 4.795 -4.729 1.00 96.25 161 TRP A N 1
ATOM 1227 C CA . TRP A 1 161 ? 10.233 5.597 -4.284 1.00 96.25 161 TRP A CA 1
ATOM 1228 C C . TRP A 1 161 ? 10.642 6.538 -5.415 1.00 96.25 161 TRP A C 1
ATOM 1230 O O . TRP A 1 161 ? 10.963 6.071 -6.507 1.00 96.25 161 TRP A O 1
ATOM 1240 N N . GLU A 1 162 ? 10.632 7.839 -5.136 1.00 95.88 162 GLU A N 1
ATOM 1241 C CA . GLU A 1 162 ? 11.225 8.888 -5.976 1.00 95.88 162 GLU A CA 1
ATOM 1242 C C . GLU A 1 162 ? 12.648 9.187 -5.483 1.00 95.88 162 GLU A C 1
ATOM 1244 O O . GLU A 1 162 ? 12.855 9.885 -4.482 1.00 95.88 162 GLU A O 1
ATOM 1249 N N . GLY A 1 163 ? 13.650 8.649 -6.177 1.00 92.81 163 GLY A N 1
ATOM 1250 C CA . GLY A 1 163 ? 15.057 8.770 -5.803 1.00 92.81 163 GLY A CA 1
ATOM 1251 C C . GLY A 1 163 ? 15.529 10.226 -5.781 1.00 92.81 163 GLY A C 1
ATOM 1252 O O . GLY A 1 163 ? 16.230 10.647 -4.853 1.00 92.81 163 GLY A O 1
ATOM 1253 N N . GLY A 1 164 ? 15.046 11.036 -6.730 1.00 91.31 164 GLY A N 1
ATOM 1254 C CA . GLY A 1 164 ? 15.259 12.486 -6.773 1.00 91.31 164 GLY A CA 1
ATOM 1255 C C . GLY A 1 164 ? 14.728 13.232 -5.539 1.00 91.31 164 GLY A C 1
ATOM 1256 O O . GLY A 1 164 ? 15.303 14.244 -5.138 1.00 91.31 164 GLY A O 1
ATOM 1257 N N . ALA A 1 165 ? 13.700 12.696 -4.873 1.00 92.50 165 ALA A N 1
ATOM 1258 C CA . ALA A 1 165 ? 13.157 13.198 -3.607 1.00 92.50 165 ALA A CA 1
ATOM 1259 C C . ALA A 1 165 ? 13.800 12.548 -2.367 1.00 92.50 165 ALA A C 1
ATOM 1261 O O . ALA A 1 165 ? 13.315 12.720 -1.248 1.00 92.50 165 ALA A O 1
ATOM 1262 N N . GLN A 1 166 ? 14.910 11.827 -2.552 1.00 90.00 166 GLN A N 1
ATOM 1263 C CA . GLN A 1 166 ? 15.668 11.137 -1.505 1.00 90.00 166 GLN A CA 1
ATOM 1264 C C . GLN A 1 166 ? 14.898 10.002 -0.807 1.00 90.00 166 GLN A C 1
ATOM 1266 O O . GLN A 1 166 ? 15.233 9.606 0.320 1.00 90.00 166 GLN A O 1
ATOM 1271 N N . GLU A 1 167 ? 13.877 9.463 -1.472 1.00 91.94 167 GLU A N 1
ATOM 1272 C CA . GLU A 1 167 ? 13.083 8.345 -0.975 1.00 91.94 167 GLU A CA 1
ATOM 1273 C C . GLU A 1 167 ? 13.861 7.028 -1.092 1.00 91.94 167 GLU A C 1
ATOM 1275 O O . GLU A 1 167 ? 14.480 6.727 -2.108 1.00 91.94 167 GLU A O 1
ATOM 1280 N N . ARG A 1 168 ? 13.840 6.241 -0.011 1.00 88.50 168 ARG A N 1
ATOM 1281 C CA . ARG A 1 168 ? 14.477 4.918 0.108 1.00 88.50 168 ARG A CA 1
ATOM 1282 C C . ARG A 1 168 ? 13.939 4.167 1.319 1.00 88.50 168 ARG A C 1
ATOM 1284 O O . ARG A 1 168 ? 13.500 4.783 2.292 1.00 88.50 168 ARG A O 1
ATOM 1291 N N . GLY A 1 169 ? 14.034 2.838 1.315 1.00 85.62 169 GLY A N 1
ATOM 1292 C CA . GLY A 1 169 ? 13.625 2.020 2.462 1.00 85.62 169 GLY A CA 1
ATOM 1293 C C . GLY A 1 169 ? 12.190 2.355 2.913 1.00 85.62 169 GLY A C 1
ATOM 1294 O O . GLY A 1 169 ? 11.279 2.232 2.097 1.00 85.62 169 GLY A O 1
ATOM 1295 N N . PRO A 1 170 ? 11.947 2.785 4.167 1.00 86.62 170 PRO A N 1
ATOM 1296 C CA . PRO A 1 170 ? 10.611 3.165 4.634 1.00 86.62 170 PRO A CA 1
ATOM 1297 C C . PRO A 1 170 ? 10.151 4.562 4.180 1.00 86.62 170 PRO A C 1
ATOM 1299 O O . PRO A 1 170 ? 8.966 4.858 4.287 1.00 86.62 170 PRO A O 1
ATOM 1302 N N . HIS A 1 171 ? 11.047 5.425 3.688 1.00 89.19 171 HIS A N 1
ATOM 1303 C CA . HIS A 1 171 ? 10.683 6.741 3.156 1.00 89.19 171 HIS A CA 1
ATOM 1304 C C . HIS A 1 171 ? 10.215 6.567 1.717 1.00 89.19 171 HIS A C 1
ATOM 1306 O O . HIS A 1 171 ? 11.043 6.412 0.823 1.00 89.19 171 HIS A O 1
ATOM 1312 N N . LYS A 1 172 ? 8.898 6.514 1.530 1.00 93.38 172 LYS A N 1
ATOM 1313 C CA . LYS A 1 172 ? 8.239 6.192 0.264 1.00 93.38 172 LYS A CA 1
ATOM 1314 C C . LYS A 1 172 ? 6.791 6.649 0.282 1.00 93.38 172 LYS A C 1
ATOM 1316 O O . LYS A 1 172 ? 6.207 6.825 1.353 1.00 93.38 172 LYS A O 1
ATOM 1321 N N . SER A 1 173 ? 6.194 6.727 -0.895 1.00 94.75 173 SER A N 1
ATOM 1322 C CA . SER A 1 173 ? 4.739 6.800 -1.029 1.00 94.75 173 SER A CA 1
ATOM 1323 C C . SER A 1 173 ? 4.169 5.379 -1.075 1.00 94.75 173 SER A C 1
ATOM 1325 O O . SER A 1 173 ? 4.752 4.504 -1.713 1.00 94.75 173 SER A O 1
ATOM 1327 N N . PHE A 1 174 ? 3.058 5.108 -0.389 1.00 93.31 174 PHE A N 1
ATOM 1328 C CA . PHE A 1 174 ? 2.413 3.788 -0.386 1.00 93.31 174 PHE A CA 1
ATOM 1329 C C . PHE A 1 174 ? 0.886 3.907 -0.358 1.00 93.31 174 PHE A C 1
ATOM 1331 O O . PHE A 1 174 ? 0.343 4.966 -0.048 1.00 93.31 174 PHE A O 1
ATOM 1338 N N . SER A 1 175 ? 0.193 2.826 -0.710 1.00 93.81 175 SER A N 1
ATOM 1339 C CA . SER A 1 175 ? -1.275 2.758 -0.737 1.00 93.81 175 SER A CA 1
ATOM 1340 C C . SER A 1 175 ? -1.838 1.859 0.364 1.00 93.81 175 SER A C 1
ATOM 1342 O O . SER A 1 175 ? -1.137 1.024 0.930 1.00 93.81 175 SER A O 1
ATOM 1344 N N . VAL A 1 176 ? -3.134 2.014 0.636 1.00 92.94 176 VAL A N 1
ATOM 1345 C CA . VAL A 1 176 ? -3.937 1.018 1.362 1.00 92.94 176 VAL A CA 1
ATOM 1346 C C . VAL A 1 176 ? -4.153 -0.238 0.506 1.00 92.94 176 VAL A C 1
ATOM 1348 O O . VAL A 1 176 ? -3.841 -0.245 -0.687 1.00 92.94 176 VAL A O 1
ATOM 1351 N N . TRP A 1 177 ? -4.755 -1.288 1.073 1.00 94.88 177 TRP A N 1
ATOM 1352 C CA . TRP A 1 177 ? -5.166 -2.443 0.272 1.00 94.88 177 TRP A CA 1
ATOM 1353 C C . TRP A 1 177 ? -6.204 -2.055 -0.798 1.00 94.88 177 TRP A C 1
ATOM 1355 O O . TRP A 1 177 ? -7.230 -1.423 -0.524 1.00 94.88 177 TRP A O 1
ATOM 1365 N N . ASN A 1 178 ? -5.943 -2.492 -2.026 1.00 93.31 178 ASN A N 1
ATOM 1366 C CA . ASN A 1 178 ? -6.804 -2.404 -3.199 1.00 93.31 178 ASN A CA 1
ATOM 1367 C C . ASN A 1 178 ? -7.197 -3.810 -3.661 1.00 93.31 178 ASN A C 1
ATOM 1369 O O . ASN A 1 178 ? -6.530 -4.790 -3.343 1.00 93.31 178 ASN A O 1
ATOM 1373 N N . ASN A 1 179 ? -8.269 -3.914 -4.445 1.00 91.50 179 ASN A N 1
ATOM 1374 C CA . ASN A 1 179 ? -8.766 -5.196 -4.938 1.00 91.50 179 ASN A CA 1
ATOM 1375 C C . ASN A 1 179 ? -8.464 -5.369 -6.426 1.00 91.50 179 ASN A C 1
ATOM 1377 O O . ASN A 1 179 ? -8.939 -4.599 -7.260 1.00 91.50 179 ASN A O 1
ATOM 1381 N N . LEU A 1 180 ? -7.732 -6.429 -6.764 1.00 91.88 180 LEU A N 1
ATOM 1382 C CA . LEU A 1 180 ? -7.586 -6.917 -8.128 1.00 91.88 180 LEU A CA 1
ATOM 1383 C C . LEU A 1 180 ? -8.660 -7.971 -8.406 1.00 91.88 180 LEU A C 1
ATOM 1385 O O . LEU A 1 180 ? -8.676 -9.034 -7.789 1.00 91.88 180 LEU A O 1
ATOM 1389 N N . LEU A 1 181 ? -9.549 -7.689 -9.356 1.00 89.81 181 LEU A N 1
ATOM 1390 C CA . LEU A 1 181 ? -10.563 -8.639 -9.813 1.00 89.81 181 LEU A CA 1
ATOM 1391 C C . LEU A 1 181 ? -10.000 -9.476 -10.967 1.00 89.81 181 LEU A C 1
ATOM 1393 O O . LEU A 1 181 ? -9.825 -8.956 -12.069 1.00 89.81 181 LEU A O 1
ATOM 1397 N N . LEU A 1 182 ? -9.741 -10.764 -10.734 1.00 88.19 182 LEU A N 1
ATOM 1398 C CA . LEU A 1 182 ? -9.272 -11.685 -11.773 1.00 88.19 182 LEU A CA 1
ATOM 1399 C C . LEU A 1 182 ? -10.446 -12.426 -12.411 1.00 88.19 182 LEU A C 1
ATOM 1401 O O . LEU A 1 182 ? -11.240 -13.042 -11.705 1.00 88.19 182 LEU A O 1
ATOM 1405 N N . ASP A 1 183 ? -10.523 -12.400 -13.744 1.00 82.19 183 ASP A N 1
ATOM 1406 C CA . ASP A 1 183 ? -11.532 -13.089 -14.564 1.00 82.19 183 ASP A CA 1
ATOM 1407 C C . ASP A 1 183 ? -12.957 -12.977 -13.993 1.00 82.19 183 ASP A C 1
ATOM 1409 O O . ASP A 1 183 ? -13.555 -14.004 -13.676 1.00 82.19 183 ASP A O 1
ATOM 1413 N N . ARG A 1 184 ? -13.445 -11.738 -13.786 1.00 69.81 184 ARG A N 1
ATOM 1414 C CA . ARG A 1 184 ? -14.739 -11.385 -13.151 1.00 69.81 184 ARG A CA 1
ATOM 1415 C C . ARG A 1 184 ? -15.697 -12.582 -13.012 1.00 69.81 184 ARG A C 1
ATOM 1417 O O . ARG A 1 184 ? -16.428 -12.910 -13.944 1.00 69.81 184 ARG A O 1
ATOM 1424 N N . GLY A 1 185 ? -15.664 -13.224 -11.842 1.00 60.97 185 GLY A N 1
ATOM 1425 C CA . GLY A 1 185 ? -16.622 -14.260 -11.466 1.00 60.97 185 GLY A CA 1
ATOM 1426 C C . GLY A 1 185 ? -17.996 -13.666 -11.147 1.00 60.97 185 GLY A C 1
ATOM 1427 O O . GLY A 1 185 ? -18.216 -12.460 -11.283 1.00 60.97 185 GLY A O 1
ATOM 1428 N N . ALA A 1 186 ? -18.926 -14.509 -10.692 1.00 59.94 186 ALA A N 1
ATOM 1429 C CA . ALA A 1 186 ? -20.207 -14.032 -10.177 1.00 59.94 186 ALA A CA 1
ATOM 1430 C C . ALA A 1 186 ? -19.986 -12.990 -9.054 1.00 59.94 186 ALA A C 1
ATOM 1432 O O . ALA A 1 186 ? -19.025 -13.129 -8.290 1.00 59.94 186 ALA A O 1
ATOM 1433 N N . PRO A 1 187 ? -20.844 -11.956 -8.937 1.00 66.00 187 PRO A N 1
ATOM 1434 C CA . PRO A 1 187 ? -20.739 -10.970 -7.867 1.00 66.00 187 PRO A CA 1
ATOM 1435 C C . PRO A 1 187 ? -20.658 -11.655 -6.500 1.00 66.00 187 PRO A C 1
ATOM 1437 O O . PRO A 1 187 ? -21.492 -12.502 -6.178 1.00 66.00 187 PRO A O 1
ATOM 144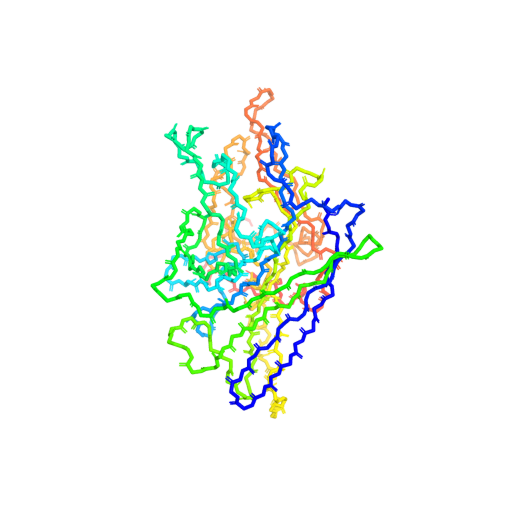0 N N . VAL A 1 188 ? -19.655 -11.296 -5.695 1.00 67.88 188 VAL A N 1
ATOM 1441 C CA . VAL A 1 188 ? -19.588 -11.756 -4.304 1.00 67.88 188 VAL A CA 1
ATOM 1442 C C . VAL A 1 188 ? -20.734 -11.076 -3.546 1.00 67.88 188 VAL A C 1
ATOM 1444 O O . VAL A 1 188 ? -20.842 -9.849 -3.627 1.00 67.88 188 VAL A O 1
ATOM 1447 N N . PRO A 1 189 ? -21.593 -11.823 -2.827 1.00 72.25 189 PRO A N 1
ATOM 1448 C CA . PRO A 1 189 ? -22.643 -11.221 -2.018 1.00 72.25 189 PRO A CA 1
ATOM 1449 C C . PRO A 1 189 ? -22.057 -10.204 -1.030 1.00 72.25 189 PRO A C 1
ATOM 1451 O O . PRO A 1 189 ? -20.979 -10.451 -0.473 1.00 72.25 189 PRO A O 1
ATOM 1454 N N . PRO A 1 190 ? -22.740 -9.072 -0.786 1.00 76.06 190 PRO A N 1
ATOM 1455 C CA . PRO A 1 190 ? -22.275 -8.102 0.191 1.00 76.06 190 PRO A CA 1
ATOM 1456 C C . PRO A 1 190 ? -22.188 -8.763 1.570 1.00 76.06 190 PRO A C 1
ATOM 1458 O O . PRO A 1 190 ? -23.089 -9.489 1.993 1.00 76.06 190 PRO A O 1
ATOM 1461 N N . LYS A 1 191 ? -21.078 -8.523 2.270 1.00 85.12 191 LYS A N 1
ATOM 1462 C CA . LYS A 1 191 ? -20.906 -8.990 3.648 1.00 85.12 191 LYS A CA 1
ATOM 1463 C C . LYS A 1 191 ? -21.817 -8.201 4.600 1.00 85.12 191 LYS A C 1
ATOM 1465 O O . LYS A 1 191 ? -22.202 -7.074 4.295 1.00 85.12 191 LYS A O 1
ATOM 1470 N N . ALA A 1 192 ? -22.120 -8.779 5.764 1.00 92.31 192 ALA A N 1
ATOM 1471 C CA . ALA A 1 192 ? -22.869 -8.094 6.820 1.00 92.31 192 ALA A CA 1
ATOM 1472 C C . ALA A 1 192 ? -22.147 -6.806 7.285 1.00 92.31 192 ALA A C 1
ATOM 1474 O O . ALA A 1 192 ? -20.913 -6.787 7.261 1.00 92.31 192 ALA A O 1
ATOM 1475 N N . PRO A 1 193 ? -22.864 -5.758 7.745 1.00 92.56 193 PRO A N 1
ATOM 1476 C CA . PRO A 1 193 ? -22.272 -4.454 8.076 1.00 92.56 193 PRO A CA 1
ATOM 1477 C C . PRO A 1 193 ? -21.058 -4.510 9.014 1.00 92.56 193 PRO A C 1
ATOM 1479 O O . PRO A 1 193 ? -20.009 -3.978 8.669 1.00 92.56 193 PRO A O 1
ATOM 1482 N N . LEU A 1 194 ? -21.137 -5.243 10.131 1.00 93.19 194 LEU A N 1
ATOM 1483 C CA . LEU A 1 194 ? -20.014 -5.360 11.076 1.00 93.19 194 LEU A CA 1
ATOM 1484 C C . LEU A 1 194 ? -18.772 -6.006 10.452 1.00 93.19 194 LEU A C 1
ATOM 1486 O O . LEU A 1 194 ? -17.643 -5.587 10.693 1.00 93.19 194 LEU A O 1
ATOM 1490 N N . GLU A 1 195 ? -18.976 -7.007 9.602 1.00 92.75 195 GLU A N 1
ATOM 1491 C CA . GLU A 1 195 ? -17.884 -7.651 8.879 1.00 92.75 195 GLU A CA 1
ATOM 1492 C C . GLU A 1 195 ? -17.308 -6.723 7.795 1.00 92.75 195 GLU A C 1
ATOM 1494 O O . GLU A 1 195 ? -16.104 -6.756 7.539 1.00 92.75 195 GLU A O 1
ATOM 1499 N N . ARG A 1 196 ? -18.126 -5.854 7.182 1.00 92.94 196 ARG A N 1
ATOM 1500 C CA . ARG A 1 196 ? -17.624 -4.784 6.304 1.00 92.94 196 ARG A CA 1
ATOM 1501 C C . ARG A 1 196 ? -16.764 -3.796 7.088 1.00 92.94 196 ARG A C 1
ATOM 1503 O O . ARG A 1 196 ? -15.655 -3.514 6.649 1.00 92.94 196 ARG A O 1
ATOM 1510 N N . GLY A 1 197 ? -17.218 -3.342 8.254 1.00 95.06 197 GLY A N 1
ATOM 1511 C CA . GLY A 1 197 ? -16.447 -2.470 9.143 1.00 95.06 197 GLY A CA 1
ATOM 1512 C C . GLY A 1 197 ? -15.111 -3.074 9.567 1.00 95.06 197 GLY A C 1
ATOM 1513 O O . GLY A 1 197 ? -14.069 -2.427 9.451 1.00 95.06 197 GLY A O 1
ATOM 1514 N N . ARG A 1 198 ? -15.106 -4.362 9.932 1.00 94.31 198 ARG A N 1
ATOM 1515 C CA . ARG A 1 198 ? -13.873 -5.111 10.212 1.00 94.31 198 ARG A CA 1
ATOM 1516 C C . ARG A 1 198 ? -12.928 -5.133 9.008 1.00 94.31 198 ARG A C 1
ATOM 1518 O O . ARG A 1 198 ? -11.720 -4.981 9.171 1.00 94.31 198 ARG A O 1
ATOM 1525 N N . LEU A 1 199 ? -13.445 -5.319 7.792 1.00 91.56 199 LEU A N 1
ATOM 1526 C CA . LEU A 1 199 ? -12.624 -5.270 6.578 1.00 91.56 199 LEU A CA 1
ATOM 1527 C C . LEU A 1 199 ? -12.082 -3.868 6.287 1.00 91.56 199 LEU A C 1
ATOM 1529 O O . LEU A 1 199 ? -10.936 -3.770 5.859 1.00 91.56 199 LEU A O 1
ATOM 1533 N N . VAL A 1 200 ? -12.855 -2.806 6.532 1.00 94.25 200 VAL A N 1
ATOM 1534 C CA . VAL A 1 200 ? -12.377 -1.418 6.410 1.00 94.25 200 VAL A CA 1
ATOM 1535 C C . VAL A 1 200 ? -11.224 -1.186 7.388 1.00 94.25 200 VAL A C 1
ATOM 1537 O O . VAL A 1 200 ? -10.153 -0.744 6.975 1.00 94.25 200 VAL A O 1
ATOM 1540 N N . TYR A 1 201 ? -11.371 -1.605 8.648 1.00 94.44 201 TYR A N 1
ATOM 1541 C CA . TYR A 1 201 ? -10.307 -1.525 9.654 1.00 94.44 201 TYR A CA 1
ATOM 1542 C C . TYR A 1 201 ? -8.992 -2.165 9.172 1.00 94.44 201 TYR A C 1
ATOM 1544 O O . TYR A 1 201 ? -7.906 -1.605 9.346 1.00 94.44 201 TYR A O 1
ATOM 1552 N N . GLN A 1 202 ? -9.083 -3.330 8.523 1.00 92.00 202 GLN A N 1
ATOM 1553 C CA . GLN A 1 202 ? -7.916 -4.023 7.974 1.00 92.00 202 GLN A CA 1
ATOM 1554 C C . GLN A 1 202 ? -7.378 -3.364 6.696 1.00 92.00 202 GLN A C 1
ATOM 1556 O O . GLN A 1 202 ? -6.166 -3.213 6.548 1.00 92.00 202 GLN A O 1
ATOM 1561 N N . ARG A 1 203 ? -8.261 -2.937 5.784 1.00 92.38 203 ARG A N 1
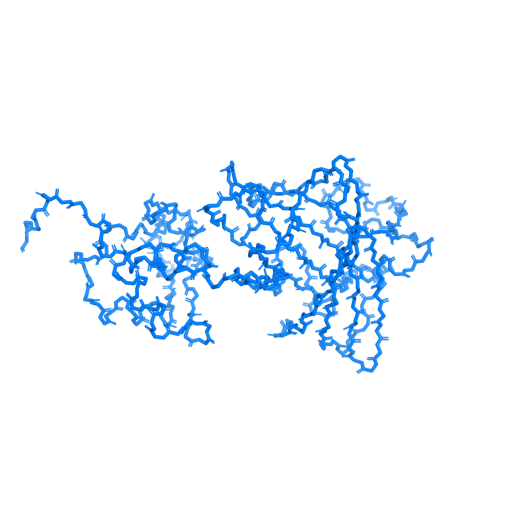ATOM 1562 C CA . ARG A 1 203 ? -7.909 -2.316 4.497 1.00 92.38 203 ARG A CA 1
ATOM 1563 C C . ARG A 1 203 ? -7.032 -1.083 4.687 1.00 92.38 203 ARG A C 1
ATOM 1565 O O . ARG A 1 203 ? -6.017 -0.952 4.006 1.00 92.38 203 ARG A O 1
ATOM 1572 N N . TYR A 1 204 ? -7.422 -0.218 5.622 1.00 93.25 204 TYR A N 1
ATOM 1573 C CA . TYR A 1 204 ? -6.727 1.032 5.937 1.00 93.25 204 TYR A CA 1
ATOM 1574 C C . TYR A 1 204 ? -5.554 0.843 6.910 1.00 93.25 204 TYR A C 1
ATOM 1576 O O . TYR A 1 204 ? -4.834 1.794 7.204 1.00 93.25 204 TYR A O 1
ATOM 1584 N N . GLY A 1 205 ? -5.327 -0.382 7.398 1.00 90.94 205 GLY A N 1
ATOM 1585 C CA . GLY A 1 205 ? -4.212 -0.687 8.288 1.00 90.94 205 GLY A CA 1
ATOM 1586 C C . GLY A 1 205 ? -4.335 -0.060 9.675 1.00 90.94 205 GLY A C 1
ATOM 1587 O O . GLY A 1 205 ? -3.312 0.153 10.320 1.00 90.94 205 GLY A O 1
ATOM 1588 N N . CYS A 1 206 ? -5.552 0.221 10.156 1.00 93.62 206 CYS A N 1
ATOM 1589 C CA . CYS A 1 206 ? -5.780 0.839 11.468 1.00 93.62 206 CYS A CA 1
ATOM 1590 C C . CYS A 1 206 ? -5.083 0.058 12.598 1.00 93.62 206 CYS A C 1
ATOM 1592 O O . CYS A 1 206 ? -4.518 0.649 13.520 1.00 93.62 206 CYS A O 1
ATOM 1594 N N . GLY A 1 207 ? -5.054 -1.272 12.476 1.00 91.25 207 GLY A N 1
ATOM 1595 C CA . GLY A 1 207 ? -4.421 -2.161 13.449 1.00 91.25 207 GLY A CA 1
ATOM 1596 C C . GLY A 1 207 ? -2.900 -2.072 13.530 1.00 91.25 207 GLY A C 1
ATOM 1597 O O . GLY A 1 207 ? -2.335 -2.475 14.542 1.00 91.25 207 GLY A O 1
ATOM 1598 N N . ALA A 1 208 ? -2.227 -1.479 12.539 1.00 87.25 208 ALA A N 1
ATOM 1599 C CA . ALA A 1 208 ? -0.783 -1.259 12.613 1.00 87.25 208 ALA A CA 1
ATOM 1600 C C . ALA A 1 208 ? -0.396 -0.314 13.765 1.00 87.25 208 ALA A C 1
ATOM 1602 O O . ALA A 1 208 ? 0.710 -0.413 14.292 1.00 87.25 208 ALA A O 1
ATOM 1603 N N . CYS A 1 209 ? -1.307 0.578 14.171 1.00 90.94 209 CYS A N 1
ATOM 1604 C CA . CYS A 1 209 ? -1.117 1.468 15.317 1.00 90.94 209 CYS A CA 1
ATOM 1605 C C . CYS A 1 209 ? -2.014 1.106 16.508 1.00 90.94 209 CYS A C 1
ATOM 1607 O O . CYS A 1 209 ? -1.558 1.185 17.645 1.00 90.94 209 CYS A O 1
ATOM 1609 N N . HIS A 1 210 ? -3.258 0.693 16.246 1.00 93.75 210 HIS A N 1
ATOM 1610 C CA . HIS A 1 210 ? -4.286 0.431 17.264 1.00 93.75 210 HIS A CA 1
ATOM 1611 C C . HIS A 1 210 ? -4.462 -1.059 17.615 1.00 93.75 210 HIS A C 1
ATOM 1613 O O . HIS A 1 210 ? -5.429 -1.440 18.271 1.00 93.75 210 HIS A O 1
ATOM 1619 N N . GLY A 1 211 ? -3.540 -1.914 17.166 1.00 89.62 211 GLY A N 1
ATOM 1620 C CA . GLY A 1 211 ? -3.535 -3.348 17.451 1.00 89.62 211 GLY A CA 1
ATOM 1621 C C . GLY A 1 211 ? -4.504 -4.174 16.602 1.00 89.62 211 GLY A C 1
ATOM 1622 O O . GLY A 1 211 ? -5.409 -3.671 15.938 1.00 89.62 211 GLY A O 1
ATOM 1623 N N . ALA A 1 212 ? -4.324 -5.493 16.622 1.00 86.00 212 ALA A N 1
ATOM 1624 C CA . ALA A 1 212 ? -5.265 -6.401 15.977 1.00 86.00 212 ALA A CA 1
ATOM 1625 C C . ALA A 1 212 ? -6.652 -6.267 16.626 1.00 86.00 212 ALA A C 1
ATOM 1627 O O . ALA A 1 212 ? -6.769 -6.192 17.847 1.00 86.00 212 ALA A O 1
ATOM 1628 N N . GLU A 1 213 ? -7.698 -6.214 15.798 1.00 87.88 213 GLU A N 1
ATOM 1629 C CA . GLU A 1 213 ? -9.086 -6.041 16.255 1.00 87.88 213 GLU A CA 1
ATOM 1630 C C . GLU A 1 213 ? -9.294 -4.830 17.181 1.00 87.88 213 GLU A C 1
ATOM 1632 O O . GLU A 1 213 ? -10.173 -4.866 18.033 1.00 87.88 213 GLU A O 1
ATOM 1637 N N . ALA A 1 214 ? -8.495 -3.766 17.026 1.00 93.00 214 ALA A N 1
ATOM 1638 C CA . ALA A 1 214 ? -8.534 -2.579 17.884 1.00 93.00 214 ALA A CA 1
ATOM 1639 C C . ALA A 1 214 ? -8.179 -2.815 19.367 1.00 93.00 214 ALA A C 1
ATOM 1641 O O . ALA A 1 214 ? -8.377 -1.921 20.186 1.00 93.00 214 ALA A O 1
ATOM 1642 N N . LYS A 1 215 ? -7.598 -3.970 19.711 1.00 90.50 215 LYS A N 1
ATOM 1643 C CA . LYS A 1 215 ? -7.214 -4.349 21.080 1.00 90.50 215 LYS A CA 1
ATOM 1644 C C . LYS A 1 215 ? -5.708 -4.216 21.292 1.00 90.50 215 LYS A C 1
ATOM 1646 O O . LYS A 1 215 ? -5.003 -5.207 21.484 1.00 90.50 215 LYS A O 1
ATOM 1651 N N . GLY A 1 216 ? -5.182 -2.998 21.215 1.00 86.75 216 GLY A N 1
ATOM 1652 C CA . GLY A 1 216 ? -3.773 -2.758 21.511 1.00 86.75 216 GLY A CA 1
ATOM 1653 C C . GLY A 1 216 ? -3.261 -1.388 21.099 1.00 86.75 216 GLY A C 1
ATOM 1654 O O . GLY A 1 216 ? -4.022 -0.477 20.795 1.00 86.75 216 GLY A O 1
ATOM 1655 N N . GLY A 1 217 ? -1.939 -1.265 21.102 1.00 87.50 217 GLY A N 1
ATOM 1656 C CA . GLY A 1 217 ? -1.256 -0.003 20.891 1.00 87.50 217 GLY A CA 1
ATOM 1657 C C . GLY A 1 217 ? 0.229 -0.196 20.668 1.00 87.50 217 GLY A C 1
ATOM 1658 O O . GLY A 1 217 ? 0.871 -0.944 21.406 1.00 87.50 217 GLY A O 1
ATOM 1659 N N . VAL A 1 218 ? 0.790 0.482 19.671 1.00 90.38 218 VAL A N 1
ATOM 1660 C CA . VAL A 1 218 ? 2.249 0.573 19.519 1.00 90.38 218 VAL A CA 1
ATOM 1661 C C . VAL A 1 218 ? 2.801 1.722 20.362 1.00 90.38 218 VAL A C 1
ATOM 1663 O O . VAL A 1 218 ? 2.110 2.712 20.609 1.00 90.38 218 VAL A O 1
ATOM 1666 N N . ALA A 1 219 ? 4.054 1.602 20.798 1.00 93.38 219 ALA A N 1
ATOM 1667 C CA . ALA A 1 219 ? 4.721 2.664 21.542 1.00 93.38 219 ALA A CA 1
ATOM 1668 C C . ALA A 1 219 ? 4.814 3.948 20.701 1.00 93.38 219 ALA A C 1
ATOM 1670 O O . ALA A 1 219 ? 5.177 3.913 19.522 1.00 93.38 219 ALA A O 1
ATOM 1671 N N . ASN A 1 220 ? 4.548 5.090 21.328 1.00 93.50 220 ASN A N 1
ATOM 1672 C CA . ASN A 1 220 ? 4.751 6.417 20.754 1.00 93.50 220 ASN A CA 1
ATOM 1673 C C . ASN A 1 220 ? 5.482 7.314 21.766 1.00 93.50 220 ASN A C 1
ATOM 1675 O O . ASN A 1 220 ? 4.871 8.228 22.336 1.00 93.50 220 ASN A O 1
ATOM 1679 N N . PRO A 1 221 ? 6.786 7.058 22.005 1.00 94.62 221 PRO A N 1
ATOM 1680 C CA . PRO A 1 221 ? 7.549 7.746 23.037 1.00 94.62 221 PRO A CA 1
ATOM 1681 C C . PRO A 1 221 ? 7.429 9.266 22.938 1.00 94.62 221 PRO A C 1
ATOM 1683 O O . PRO A 1 221 ? 7.589 9.848 21.864 1.00 94.62 221 PRO A O 1
ATOM 1686 N N . GLY A 1 222 ? 7.165 9.901 24.080 1.00 93.25 222 GLY A N 1
ATOM 1687 C CA . GLY A 1 222 ? 6.967 11.348 24.177 1.00 93.25 222 GLY A CA 1
ATOM 1688 C C . GLY A 1 222 ? 5.511 11.803 24.060 1.00 93.25 222 GLY A C 1
ATOM 1689 O O . GLY A 1 222 ? 5.228 12.971 24.327 1.00 93.25 222 GLY A O 1
ATOM 1690 N N . SER A 1 223 ? 4.573 10.913 23.714 1.00 94.56 223 SER A N 1
ATOM 1691 C CA . SER A 1 223 ? 3.138 11.218 23.719 1.00 94.56 223 SER A CA 1
ATOM 1692 C C . SER A 1 223 ? 2.506 11.061 25.106 1.00 94.56 223 SER A C 1
ATOM 1694 O O . SER A 1 223 ? 2.939 10.239 25.908 1.00 94.56 223 SER A O 1
ATOM 1696 N N . GLN A 1 224 ? 1.446 11.828 25.385 1.00 94.19 224 GLN A N 1
ATOM 1697 C CA . GLN A 1 224 ? 0.537 11.570 26.510 1.00 94.19 224 GLN A CA 1
ATOM 1698 C C . GLN A 1 224 ? -0.233 10.254 26.346 1.00 94.19 224 GLN A C 1
ATOM 1700 O O . GLN A 1 224 ? -0.621 9.649 27.339 1.00 94.19 224 GLN A O 1
ATOM 1705 N N . ALA A 1 225 ? -0.445 9.819 25.103 1.00 90.50 225 ALA A N 1
ATOM 1706 C CA . ALA A 1 225 ? -1.083 8.556 24.765 1.00 90.50 225 ALA A CA 1
ATOM 1707 C C . ALA A 1 225 ? -0.009 7.571 24.277 1.00 90.50 225 ALA A C 1
ATOM 1709 O O . ALA A 1 225 ? 0.083 7.271 23.085 1.00 90.50 225 ALA A O 1
ATOM 1710 N N . ASP A 1 226 ? 0.862 7.169 25.206 1.00 92.31 226 ASP A N 1
ATOM 1711 C CA . ASP A 1 226 ? 1.898 6.155 25.002 1.00 92.31 226 ASP A CA 1
ATOM 1712 C C . ASP A 1 226 ? 1.625 4.946 25.923 1.00 92.31 226 ASP A C 1
ATOM 1714 O O . ASP A 1 226 ? 1.690 5.102 27.148 1.00 92.31 226 ASP A O 1
ATOM 1718 N N . PRO A 1 227 ? 1.300 3.759 25.374 1.00 94.19 227 PRO A N 1
ATOM 1719 C CA . PRO A 1 227 ? 1.184 3.452 23.943 1.00 94.19 227 PRO A CA 1
ATOM 1720 C C . PRO A 1 227 ? -0.034 4.123 23.283 1.00 94.19 227 PRO A C 1
ATOM 1722 O O . PRO A 1 227 ? -0.943 4.597 23.967 1.00 94.19 227 PRO A O 1
ATOM 1725 N N . ILE A 1 228 ? -0.061 4.130 21.942 1.00 94.44 228 ILE A N 1
ATOM 1726 C CA . ILE A 1 228 ? -1.242 4.542 21.160 1.00 94.44 228 ILE A CA 1
ATOM 1727 C C . ILE A 1 228 ? -2.473 3.785 21.692 1.00 94.44 228 ILE A C 1
ATOM 1729 O O . ILE A 1 228 ? -2.378 2.582 21.916 1.00 94.44 228 ILE A O 1
ATOM 1733 N N . PRO A 1 229 ? -3.622 4.442 21.920 1.00 93.06 229 PRO A N 1
ATOM 1734 C CA . PRO A 1 229 ? -4.732 3.812 22.620 1.00 93.06 229 PRO A CA 1
ATOM 1735 C C . PRO A 1 229 ? -5.395 2.721 21.774 1.00 93.06 229 PRO A C 1
ATOM 1737 O O . PRO A 1 229 ? -5.560 2.875 20.558 1.00 93.06 229 PRO A O 1
ATOM 1740 N N . ALA A 1 230 ? -5.842 1.664 22.451 1.00 94.75 230 ALA A N 1
ATOM 1741 C CA . ALA A 1 230 ? -6.790 0.704 21.900 1.00 94.75 230 ALA A CA 1
ATOM 1742 C C . ALA A 1 230 ? -8.115 1.404 21.557 1.00 94.75 230 ALA A C 1
ATOM 1744 O O . ALA A 1 230 ? -8.443 2.452 22.121 1.00 94.75 230 ALA A O 1
ATOM 1745 N N . LEU A 1 231 ? -8.861 0.841 20.608 1.00 95.56 231 LEU A N 1
ATOM 1746 C CA . LEU A 1 231 ? -10.122 1.412 20.127 1.00 95.56 231 LEU A CA 1
ATOM 1747 C C . LEU A 1 231 ? -11.344 0.544 20.459 1.00 95.56 231 LEU A C 1
ATOM 1749 O O . LEU A 1 231 ? -12.442 0.839 20.003 1.00 95.56 231 LEU A O 1
ATOM 1753 N N . ASP A 1 232 ? -11.181 -0.508 21.254 1.00 94.50 232 ASP A N 1
ATOM 1754 C CA . ASP A 1 232 ? -12.254 -1.411 21.681 1.00 94.50 232 ASP A CA 1
ATOM 1755 C C . ASP A 1 232 ? -13.193 -0.807 22.742 1.00 94.50 232 ASP A C 1
ATOM 1757 O O . ASP A 1 232 ? -14.241 -1.378 23.026 1.00 94.50 232 ASP A O 1
ATOM 1761 N N . ARG A 1 233 ? -12.865 0.373 23.290 1.00 93.75 233 ARG A N 1
ATOM 1762 C CA . ARG A 1 233 ? -13.701 1.130 24.247 1.00 93.75 233 ARG A CA 1
ATOM 1763 C C . ARG A 1 233 ? -14.076 2.541 23.775 1.00 93.75 233 ARG A C 1
ATOM 1765 O O . ARG A 1 233 ? -14.498 3.369 24.576 1.00 93.75 233 ARG A O 1
ATOM 1772 N N . VAL A 1 234 ? -13.940 2.858 22.481 1.00 93.88 234 VAL A N 1
ATOM 1773 C CA . VAL A 1 234 ? -14.214 4.227 21.976 1.00 93.88 234 VAL A CA 1
ATOM 1774 C C . VAL A 1 234 ? -15.640 4.710 22.248 1.00 93.88 234 VAL A C 1
ATOM 1776 O O . VAL A 1 234 ? -15.842 5.909 22.420 1.00 93.88 234 VAL A O 1
ATOM 1779 N N . ALA A 1 235 ? -16.603 3.790 22.336 1.00 93.94 235 ALA A N 1
ATOM 1780 C CA . ALA A 1 235 ? -18.005 4.101 22.602 1.00 93.94 235 ALA A CA 1
ATOM 1781 C C . ALA A 1 235 ? -18.253 4.723 23.994 1.00 93.94 235 ALA A C 1
ATOM 1783 O O . ALA A 1 235 ? -19.301 5.322 24.206 1.00 93.94 235 ALA A O 1
ATOM 1784 N N . GLU A 1 236 ? -17.303 4.626 24.933 1.00 92.94 236 GLU A N 1
ATOM 1785 C CA . GLU A 1 236 ? -17.422 5.243 26.266 1.00 92.94 236 GLU A CA 1
ATOM 1786 C C . GLU A 1 236 ? -17.175 6.754 26.252 1.00 92.94 236 GLU A C 1
ATOM 1788 O O . GLU A 1 236 ? -17.698 7.476 27.097 1.00 92.94 236 GLU A O 1
ATOM 1793 N N . GLY A 1 237 ? -16.349 7.232 25.317 1.00 91.00 237 GLY A N 1
ATOM 1794 C CA . GLY A 1 237 ? -15.850 8.610 25.312 1.00 91.00 237 GLY A CA 1
ATOM 1795 C C . GLY A 1 237 ? -16.168 9.406 24.051 1.00 91.00 237 GLY A C 1
ATOM 1796 O O . GLY A 1 237 ? -15.846 10.590 24.002 1.00 91.00 237 GLY A O 1
ATOM 1797 N N . PHE A 1 238 ? -16.756 8.774 23.034 1.00 95.25 238 PHE A N 1
ATOM 1798 C CA . PHE A 1 238 ? -17.052 9.404 21.752 1.00 95.25 238 PHE A CA 1
ATOM 1799 C C . PHE A 1 238 ? -18.470 9.082 21.295 1.00 95.25 238 PHE A C 1
ATOM 1801 O O . PHE A 1 238 ? -18.903 7.931 21.295 1.00 95.25 238 PHE A O 1
ATOM 1808 N N . THR A 1 239 ? -19.162 10.102 20.802 1.00 97.06 239 THR A N 1
ATOM 1809 C CA . THR A 1 239 ? -20.319 9.920 19.923 1.00 97.06 239 THR A CA 1
ATOM 1810 C C . THR A 1 239 ? -19.874 9.445 18.536 1.00 97.06 239 THR A C 1
ATOM 1812 O O . THR A 1 239 ? -18.712 9.599 18.148 1.00 97.06 239 THR A O 1
ATOM 1815 N N . GLU A 1 240 ? -20.813 8.909 17.748 1.00 95.31 240 GLU A N 1
ATOM 1816 C CA . GLU A 1 240 ? -20.559 8.491 16.361 1.00 95.31 240 GLU A CA 1
ATOM 1817 C C . GLU A 1 240 ? -19.941 9.636 15.534 1.00 95.31 240 GLU A C 1
ATOM 1819 O O . GLU A 1 240 ? -18.905 9.473 14.893 1.00 95.31 240 GLU A O 1
ATOM 1824 N N . ALA A 1 241 ? -20.513 10.840 15.625 1.00 97.38 241 ALA A N 1
ATOM 1825 C CA . ALA A 1 241 ? -20.036 12.003 14.881 1.00 97.38 241 ALA A CA 1
ATOM 1826 C C . ALA A 1 241 ? -18.610 12.426 15.281 1.00 97.38 241 ALA A C 1
ATOM 1828 O O . ALA A 1 241 ? -17.816 12.829 14.427 1.00 97.38 241 ALA A O 1
ATOM 1829 N N . GLU A 1 242 ? -18.262 12.332 16.566 1.00 97.81 242 GLU A N 1
ATOM 1830 C CA . GLU A 1 242 ? -16.929 12.705 17.044 1.00 97.81 242 GLU A CA 1
ATOM 1831 C C . GLU A 1 242 ? -15.864 11.712 16.578 1.00 97.81 242 GLU A C 1
ATOM 1833 O O . GLU A 1 242 ? -14.805 12.139 16.111 1.00 97.81 242 GLU A O 1
ATOM 1838 N N . ILE A 1 243 ? -16.135 10.401 16.636 1.00 96.88 243 ILE A N 1
ATOM 1839 C CA . ILE A 1 243 ? -15.162 9.409 16.162 1.00 96.88 243 ILE A CA 1
ATOM 1840 C C . ILE A 1 243 ? -15.012 9.451 14.638 1.00 96.88 243 ILE A C 1
ATOM 1842 O O . ILE A 1 243 ? -13.889 9.382 14.138 1.00 96.88 243 ILE A O 1
ATOM 1846 N N . GLN A 1 244 ? -16.100 9.655 13.888 1.00 98.00 244 GLN A N 1
ATOM 1847 C CA . GLN A 1 244 ? -16.032 9.839 12.435 1.00 98.00 244 GLN A CA 1
ATOM 1848 C C . GLN A 1 244 ? -15.194 11.065 12.070 1.00 98.00 244 GLN A C 1
ATOM 1850 O O . GLN A 1 244 ? -14.363 11.004 11.161 1.00 98.00 244 GLN A O 1
ATOM 1855 N N . LYS A 1 245 ? -15.344 12.167 12.816 1.00 97.62 245 LYS A N 1
ATOM 1856 C CA . LYS A 1 245 ? -14.510 13.357 12.635 1.00 97.62 245 LYS A CA 1
ATOM 1857 C C . LYS A 1 245 ? -13.032 13.051 12.875 1.00 97.62 245 LYS A C 1
ATOM 1859 O O . LYS A 1 245 ? -12.208 13.441 12.054 1.00 97.62 245 LYS A O 1
ATOM 1864 N N . VAL A 1 246 ? -12.693 12.316 13.937 1.00 96.50 246 VAL A N 1
ATOM 1865 C CA . VAL A 1 246 ? -11.306 11.891 14.208 1.00 96.50 246 VAL A CA 1
ATOM 1866 C C . VAL A 1 246 ? -10.757 11.007 13.081 1.00 96.50 246 VAL A C 1
ATOM 1868 O O . VAL A 1 246 ? -9.625 11.213 12.651 1.00 96.50 246 VAL A O 1
ATOM 1871 N N . ILE A 1 247 ? -11.548 10.066 12.555 1.00 97.06 247 ILE A N 1
ATOM 1872 C CA . ILE A 1 247 ? -11.157 9.205 11.423 1.00 97.06 247 ILE A CA 1
ATOM 1873 C C . ILE A 1 247 ? -10.884 10.042 10.166 1.00 97.06 247 ILE A C 1
ATOM 1875 O O . ILE A 1 247 ? -9.877 9.855 9.482 1.00 97.06 247 ILE A O 1
ATOM 1879 N N . LEU A 1 248 ? -11.766 10.989 9.860 1.00 97.56 248 LEU A N 1
ATOM 1880 C CA . LEU A 1 248 ? -11.664 11.803 8.657 1.00 97.56 248 LEU A CA 1
ATOM 1881 C C . LEU A 1 248 ? -10.532 12.828 8.755 1.00 97.56 248 LEU A C 1
ATOM 1883 O O . LEU A 1 248 ? -9.773 12.988 7.802 1.00 97.56 248 LEU A O 1
ATOM 1887 N N . GLU A 1 249 ? -10.388 13.518 9.880 1.00 97.06 249 GLU A N 1
ATOM 1888 C CA . GLU A 1 249 ? -9.431 14.620 10.042 1.00 97.06 249 GLU A CA 1
ATOM 1889 C C . GLU A 1 249 ? -8.049 14.158 10.520 1.00 97.06 249 GLU A C 1
ATOM 1891 O O . GLU A 1 249 ? -7.065 14.873 10.324 1.00 97.06 249 GLU A O 1
ATOM 1896 N N . GLY A 1 250 ? -7.947 12.955 11.085 1.00 95.38 250 GLY A N 1
ATOM 1897 C CA . GLY A 1 250 ? -6.748 12.504 11.777 1.00 95.38 250 GLY A CA 1
ATOM 1898 C C . GLY A 1 250 ? -6.552 13.227 13.111 1.00 95.38 250 GLY A C 1
ATOM 1899 O O . GLY A 1 250 ? -7.372 14.036 13.554 1.00 95.38 250 GLY A O 1
ATOM 1900 N N . ARG A 1 251 ? -5.448 12.922 13.796 1.00 93.50 251 ARG A N 1
ATOM 1901 C CA . ARG A 1 251 ? -5.138 13.513 15.104 1.00 93.50 251 ARG A CA 1
ATOM 1902 C C . ARG A 1 251 ? -3.642 13.514 15.380 1.00 93.50 251 ARG A C 1
ATOM 1904 O O . ARG A 1 251 ? -2.994 12.469 15.361 1.00 93.50 251 ARG A O 1
ATOM 1911 N N . ASN A 1 252 ? -3.112 14.685 15.726 1.00 93.19 252 ASN A N 1
ATOM 1912 C CA . ASN A 1 252 ? -1.746 14.806 16.226 1.00 93.19 252 ASN A CA 1
ATOM 1913 C C . ASN A 1 252 ? -1.645 14.289 17.662 1.00 93.19 252 ASN A C 1
ATOM 1915 O O . ASN A 1 252 ? -2.525 14.531 18.493 1.00 93.19 252 ASN A O 1
ATOM 1919 N N . ALA A 1 253 ? -0.542 13.606 17.955 1.00 91.69 253 ALA A N 1
ATOM 1920 C CA . ALA A 1 253 ? -0.211 13.209 19.311 1.00 91.69 253 ALA A CA 1
ATOM 1921 C C . ALA A 1 253 ? 0.076 14.447 20.173 1.00 91.69 253 ALA A C 1
ATOM 1923 O O . ALA A 1 253 ? 0.774 15.370 19.752 1.00 91.69 253 ALA A O 1
ATOM 1924 N N . VAL A 1 254 ? -0.449 14.454 21.398 1.00 92.44 254 VAL A N 1
ATOM 1925 C CA . VAL A 1 254 ? -0.144 15.500 22.380 1.00 92.44 254 VAL A CA 1
ATOM 1926 C C . VAL A 1 254 ? 1.155 15.130 23.085 1.00 92.44 254 VAL A C 1
ATOM 1928 O O . VAL A 1 254 ? 1.289 14.000 23.560 1.00 92.44 254 VAL A O 1
ATOM 1931 N N . SER A 1 255 ? 2.110 16.058 23.143 1.00 93.69 255 SER A N 1
ATOM 1932 C CA . SER A 1 255 ? 3.373 15.856 23.857 1.00 93.69 255 SER A CA 1
ATOM 1933 C C . SER A 1 255 ? 3.145 15.728 25.361 1.00 93.69 255 SER A C 1
ATOM 1935 O O . SER A 1 255 ? 2.362 16.474 25.953 1.00 93.69 255 SER A O 1
ATOM 1937 N N . LYS A 1 256 ? 3.859 14.795 25.989 1.00 93.75 256 LYS A N 1
ATOM 1938 C CA . LYS A 1 256 ? 3.816 14.566 27.436 1.00 93.75 256 LYS A CA 1
ATOM 1939 C C . LYS A 1 256 ? 4.391 15.746 28.218 1.00 93.75 256 LYS A C 1
ATOM 1941 O O . LYS A 1 256 ? 3.808 16.157 29.213 1.00 93.75 256 LYS A O 1
ATOM 1946 N N . GLU A 1 257 ? 5.504 16.300 27.743 1.00 91.88 257 GLU A N 1
ATOM 1947 C CA . GLU A 1 257 ? 6.249 17.363 28.421 1.00 91.88 257 GLU A CA 1
ATOM 1948 C C . GLU A 1 257 ? 6.741 18.418 27.413 1.00 91.88 257 GLU A C 1
ATOM 1950 O O . GLU A 1 257 ? 7.214 18.055 26.327 1.00 91.88 257 GLU A O 1
ATOM 1955 N N . PRO A 1 258 ? 6.669 19.724 27.738 1.00 91.25 258 PRO A N 1
ATOM 1956 C CA . PRO A 1 258 ? 7.271 20.775 26.919 1.00 91.25 258 PRO A CA 1
ATOM 1957 C C . PRO A 1 258 ? 8.789 20.582 26.789 1.00 91.25 258 PRO A C 1
ATOM 1959 O O . PRO A 1 258 ? 9.485 20.441 27.788 1.00 91.25 258 PRO A O 1
ATOM 1962 N N . GLY A 1 259 ? 9.314 20.583 25.560 1.00 88.88 259 GLY A N 1
ATOM 1963 C CA . GLY A 1 259 ? 10.749 20.384 25.296 1.00 88.88 259 GLY A CA 1
ATOM 1964 C C . GLY A 1 259 ? 11.246 18.937 25.435 1.00 88.88 259 GLY A C 1
ATOM 1965 O O . GLY A 1 259 ? 12.433 18.690 25.235 1.00 88.88 259 GLY A O 1
ATOM 1966 N N . GLY A 1 260 ? 10.358 17.986 25.749 1.00 87.31 260 GLY A N 1
ATOM 1967 C CA . GLY A 1 260 ? 10.666 16.557 25.764 1.00 87.31 260 GLY A CA 1
ATOM 1968 C C . GLY A 1 260 ? 10.804 15.954 24.361 1.00 87.31 260 GLY A C 1
ATOM 1969 O O . GLY A 1 260 ? 10.741 16.645 23.342 1.00 87.31 260 GLY A O 1
ATOM 1970 N N . ILE A 1 261 ? 10.975 14.630 24.302 1.00 90.94 261 ILE A N 1
ATOM 1971 C CA . ILE A 1 261 ? 10.998 13.891 23.032 1.00 90.94 261 ILE A CA 1
ATOM 1972 C C . ILE A 1 261 ? 9.673 14.139 22.302 1.00 90.94 261 ILE A C 1
ATOM 1974 O O . ILE A 1 261 ? 8.603 13.879 22.848 1.00 90.94 261 ILE A O 1
ATOM 1978 N N . ALA A 1 262 ? 9.741 14.645 21.071 1.00 90.88 262 ALA A N 1
ATOM 1979 C CA . ALA A 1 262 ? 8.549 14.855 20.261 1.00 90.88 262 ALA A CA 1
ATOM 1980 C C . ALA A 1 262 ? 7.936 13.501 19.845 1.00 90.88 262 ALA A C 1
ATOM 1982 O O . ALA A 1 262 ? 8.677 12.644 19.340 1.00 90.88 262 ALA A O 1
ATOM 1983 N N . PRO A 1 263 ? 6.608 13.311 19.998 1.00 92.38 263 PRO A N 1
ATOM 1984 C CA . PRO A 1 263 ? 5.916 12.150 19.451 1.00 92.38 263 PRO A CA 1
ATOM 1985 C C . PRO A 1 263 ? 6.180 12.020 17.952 1.00 92.38 263 PRO A C 1
ATOM 1987 O O . PRO A 1 263 ? 6.136 13.011 17.220 1.00 92.38 263 PRO A O 1
ATOM 1990 N N . ARG A 1 264 ? 6.439 10.798 17.485 1.00 89.38 264 ARG A N 1
ATOM 1991 C CA . ARG A 1 264 ? 6.732 10.550 16.062 1.00 89.38 264 ARG A CA 1
ATOM 1992 C C . ARG A 1 264 ? 5.511 10.083 15.288 1.00 89.38 264 ARG A C 1
ATOM 1994 O O . ARG A 1 264 ? 5.420 10.334 14.089 1.00 89.38 264 ARG A O 1
ATOM 2001 N N . LEU A 1 265 ? 4.594 9.397 15.963 1.00 90.75 265 LEU A N 1
ATOM 2002 C CA . LEU A 1 265 ? 3.387 8.865 15.349 1.00 90.75 265 LEU A CA 1
ATOM 2003 C C . LEU A 1 265 ? 2.212 9.810 15.588 1.00 90.75 265 LEU A C 1
ATOM 2005 O O . LEU A 1 265 ? 2.034 10.355 16.680 1.00 90.75 265 LEU A O 1
ATOM 2009 N N . HIS A 1 266 ? 1.405 9.971 14.549 1.00 91.62 266 HIS A N 1
ATOM 2010 C CA . HIS A 1 266 ? 0.134 10.678 14.555 1.00 91.62 266 HIS A CA 1
ATOM 2011 C C . HIS A 1 266 ? -0.879 9.851 13.762 1.00 91.62 266 HIS A C 1
ATOM 2013 O O . HIS A 1 266 ? -0.505 9.007 12.946 1.00 91.62 266 HIS A O 1
ATOM 2019 N N . MET A 1 267 ? -2.163 10.077 14.014 1.00 93.50 267 MET A N 1
ATOM 2020 C CA . MET A 1 267 ? -3.222 9.437 13.249 1.00 93.50 267 MET A CA 1
ATOM 2021 C C . MET A 1 267 ? -3.424 10.197 11.936 1.00 93.50 267 MET A C 1
ATOM 2023 O O . MET A 1 267 ? -3.688 11.401 11.953 1.00 93.50 267 MET A O 1
ATOM 2027 N N . ASN A 1 268 ? -3.305 9.485 10.815 1.00 91.50 268 ASN A N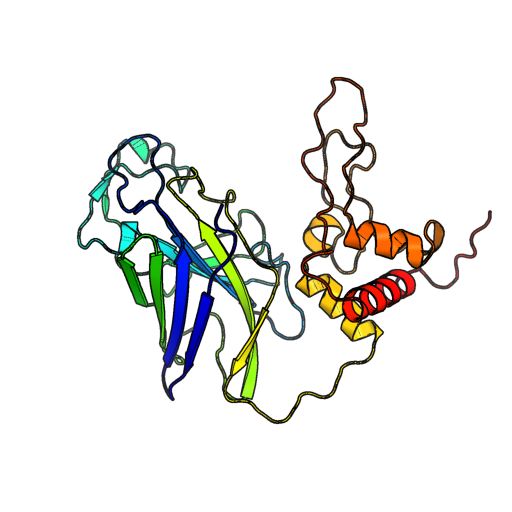 1
ATOM 2028 C CA . ASN A 1 268 ? -3.509 10.034 9.475 1.00 91.50 268 ASN A CA 1
ATOM 2029 C C . ASN A 1 268 ? -4.957 10.505 9.266 1.00 91.50 268 ASN A C 1
ATOM 2031 O O . ASN A 1 268 ? -5.888 9.962 9.859 1.00 91.50 268 ASN A O 1
ATOM 2035 N N . SER A 1 269 ? -5.139 11.470 8.363 1.00 94.75 269 SER A N 1
ATOM 2036 C CA . SER A 1 269 ? -6.453 11.835 7.823 1.00 94.75 269 SER A CA 1
ATOM 2037 C C . SER A 1 269 ? -6.860 10.858 6.720 1.00 94.75 269 SER A C 1
ATOM 2039 O O . SER A 1 269 ? -6.085 10.614 5.793 1.00 94.75 269 SER A O 1
ATOM 2041 N N . TRP A 1 270 ? -8.091 10.345 6.781 1.00 95.69 270 TRP A N 1
ATOM 2042 C CA . TRP A 1 270 ? -8.650 9.458 5.751 1.00 95.69 270 TRP A CA 1
ATOM 2043 C C . TRP A 1 270 ? -9.677 10.131 4.836 1.00 95.69 270 TRP A C 1
ATOM 2045 O O . TRP A 1 270 ? -10.193 9.495 3.920 1.00 95.69 270 TRP A O 1
ATOM 2055 N N . LYS A 1 271 ? -9.944 11.429 5.028 1.00 94.69 271 LYS A N 1
ATOM 2056 C CA . LYS A 1 271 ? -10.992 12.193 4.326 1.00 94.69 271 LYS A CA 1
ATOM 2057 C C . LYS A 1 271 ? -10.938 12.130 2.799 1.00 94.69 271 LYS A C 1
ATOM 2059 O O . LYS A 1 271 ? -11.968 12.275 2.153 1.00 94.69 271 LYS A O 1
ATOM 2064 N N . THR A 1 272 ? -9.755 11.964 2.216 1.00 91.38 272 THR A N 1
ATOM 2065 C CA . THR A 1 272 ? -9.579 11.907 0.757 1.00 91.38 272 THR A CA 1
ATOM 2066 C C . THR A 1 272 ? -9.655 10.492 0.187 1.00 91.38 272 THR A C 1
ATOM 2068 O O . THR A 1 272 ? -9.751 10.346 -1.029 1.00 91.38 272 THR A O 1
ATOM 2071 N N . LEU A 1 273 ? -9.590 9.462 1.037 1.00 90.69 273 LEU A N 1
ATOM 2072 C CA . LEU A 1 273 ? -9.472 8.059 0.630 1.00 90.69 273 LEU A CA 1
ATOM 2073 C C . LEU A 1 273 ? -10.651 7.186 1.063 1.00 90.69 273 LEU A C 1
ATOM 2075 O O . LEU A 1 273 ? -10.831 6.124 0.478 1.00 90.69 273 LEU A O 1
ATOM 2079 N N . MET A 1 274 ? -11.388 7.576 2.101 1.00 94.69 274 MET A N 1
ATOM 2080 C CA . MET A 1 274 ? -12.489 6.801 2.673 1.00 94.69 274 MET A CA 1
ATOM 2081 C C . MET A 1 274 ? -13.823 7.459 2.336 1.00 94.69 274 MET A C 1
ATOM 2083 O O . MET A 1 274 ? -13.982 8.670 2.514 1.00 94.69 274 MET A O 1
ATOM 2087 N N . ASP A 1 275 ? -14.773 6.669 1.839 1.00 94.69 275 ASP A N 1
ATOM 2088 C CA . ASP A 1 275 ? -16.130 7.154 1.594 1.00 94.69 275 ASP A CA 1
ATOM 2089 C C . ASP A 1 275 ? -16.993 7.139 2.873 1.00 94.69 275 ASP A C 1
ATOM 2091 O O . ASP A 1 275 ? -16.597 6.625 3.918 1.00 94.69 275 ASP A O 1
ATOM 2095 N N . GLN A 1 276 ? -18.173 7.762 2.815 1.00 94.62 276 GLN A N 1
ATOM 2096 C CA . GLN A 1 276 ? -19.045 7.901 3.990 1.00 94.62 276 GLN A CA 1
ATOM 2097 C C . GLN A 1 276 ? -19.617 6.569 4.488 1.00 94.62 276 GLN A C 1
ATOM 2099 O O . GLN A 1 276 ? -19.836 6.413 5.686 1.00 94.62 276 GLN A O 1
ATOM 2104 N N . ASP A 1 277 ? -19.856 5.612 3.593 1.00 95.75 277 ASP A N 1
ATOM 2105 C CA . ASP A 1 277 ? -20.372 4.297 3.970 1.00 95.75 277 ASP A CA 1
ATOM 2106 C C . ASP A 1 277 ? -19.270 3.478 4.657 1.00 95.75 277 ASP A C 1
ATOM 2108 O O . ASP A 1 277 ? -19.529 2.868 5.690 1.00 95.75 277 ASP A O 1
ATOM 2112 N N . GLU A 1 278 ? -18.024 3.548 4.175 1.00 96.38 278 GLU A N 1
ATOM 2113 C CA . GLU A 1 278 ? -16.853 2.976 4.851 1.00 96.38 278 GLU A CA 1
ATOM 2114 C C . GLU A 1 278 ? -16.626 3.574 6.242 1.00 96.38 278 GLU A C 1
ATOM 2116 O O . GLU A 1 278 ? -16.388 2.821 7.188 1.00 96.38 278 GLU A O 1
ATOM 2121 N N . VAL A 1 279 ? -16.729 4.901 6.378 1.00 97.56 279 VAL A N 1
ATOM 2122 C CA . VAL A 1 279 ? -16.634 5.594 7.673 1.00 97.56 279 VAL A CA 1
ATOM 2123 C C . VAL A 1 279 ? -17.704 5.082 8.634 1.00 97.56 279 VAL A C 1
ATOM 2125 O O . VAL A 1 279 ? -17.383 4.713 9.762 1.00 97.56 279 VAL A O 1
ATOM 2128 N N . HIS A 1 280 ? -18.956 5.009 8.180 1.00 97.44 280 HIS A N 1
ATOM 2129 C CA . HIS A 1 280 ? -20.075 4.568 9.005 1.00 97.44 280 HIS A CA 1
ATOM 2130 C C . HIS A 1 280 ? -19.908 3.114 9.468 1.00 97.44 280 HIS A C 1
ATOM 2132 O O . HIS A 1 280 ? -19.907 2.853 10.671 1.00 97.44 280 HIS A O 1
ATOM 2138 N N . VAL A 1 281 ? -19.652 2.166 8.555 1.00 97.62 281 VAL A N 1
ATOM 2139 C CA . VAL A 1 281 ? -19.490 0.757 8.959 1.00 97.62 281 VAL A CA 1
ATOM 2140 C C . VAL A 1 281 ? -18.235 0.524 9.801 1.00 97.62 281 VAL A C 1
ATOM 2142 O O . VAL A 1 281 ? -18.229 -0.371 10.647 1.00 97.62 281 VAL A O 1
ATOM 2145 N N . LEU A 1 282 ? -17.167 1.308 9.605 1.00 97.69 282 LEU A N 1
ATOM 2146 C CA . LEU A 1 282 ? -15.994 1.273 10.478 1.00 97.69 282 LEU A CA 1
ATOM 2147 C C . LEU A 1 282 ? -16.358 1.719 11.896 1.00 97.69 282 LEU A C 1
ATOM 2149 O O . LEU A 1 282 ? -15.956 1.062 12.856 1.00 97.69 282 LEU A O 1
ATOM 2153 N N . THR A 1 283 ? -17.125 2.800 12.034 1.00 97.56 283 THR A N 1
ATOM 2154 C CA . THR A 1 283 ? -17.599 3.269 13.336 1.00 97.56 283 THR A CA 1
ATOM 2155 C C . THR A 1 283 ? -18.489 2.235 14.022 1.00 97.56 283 THR A C 1
ATOM 2157 O O . THR A 1 283 ? -18.223 1.909 15.180 1.00 97.56 283 THR A O 1
ATOM 2160 N N . ASP A 1 284 ? -19.453 1.646 13.309 1.00 96.75 284 ASP A N 1
ATOM 2161 C CA . ASP A 1 284 ? -20.299 0.565 13.832 1.00 96.75 284 ASP A CA 1
ATOM 2162 C C . ASP A 1 284 ? -19.463 -0.605 14.355 1.00 96.75 284 ASP A C 1
ATOM 2164 O O . ASP A 1 284 ? -19.702 -1.128 15.446 1.00 96.75 284 ASP A O 1
ATOM 2168 N N . TYR A 1 285 ? -18.447 -1.008 13.587 1.00 97.12 285 TYR A N 1
ATOM 2169 C CA . TYR A 1 285 ? -17.531 -2.060 14.002 1.00 97.12 285 TYR A CA 1
ATOM 2170 C C . TYR A 1 285 ? -16.790 -1.685 15.287 1.00 97.12 285 TYR A C 1
ATOM 2172 O O . TYR A 1 285 ? -16.816 -2.473 16.229 1.00 97.12 285 TYR A O 1
ATOM 2180 N N . LEU A 1 286 ? -16.188 -0.495 15.375 1.00 97.00 286 LEU A N 1
ATOM 2181 C CA . LEU A 1 286 ? -15.478 -0.059 16.583 1.00 97.00 286 LEU A CA 1
ATOM 2182 C C . LEU A 1 286 ? -16.397 -0.014 17.811 1.00 97.00 286 LEU A C 1
ATOM 2184 O O . LEU A 1 286 ? -16.003 -0.447 18.890 1.00 97.00 286 LEU A O 1
ATOM 2188 N N . PHE A 1 287 ? -17.634 0.452 17.647 1.00 95.62 287 PHE A N 1
ATOM 2189 C CA . PHE A 1 287 ? -18.608 0.520 18.739 1.00 95.62 287 PHE A CA 1
ATOM 2190 C C . PHE A 1 287 ? -19.060 -0.876 19.177 1.00 95.62 287 PHE A C 1
ATOM 2192 O O . PHE A 1 287 ? -19.272 -1.118 20.364 1.00 95.62 287 PHE A O 1
ATOM 2199 N N . SER A 1 288 ? -19.140 -1.824 18.239 1.00 94.81 288 SER A N 1
ATOM 2200 C CA . SER A 1 288 ? -19.493 -3.216 18.537 1.00 94.81 288 SER A CA 1
ATOM 2201 C C . SER A 1 288 ? -18.448 -3.965 19.372 1.00 94.81 288 SER A C 1
ATOM 2203 O O . SER A 1 288 ? -18.771 -5.005 19.945 1.00 94.81 288 SER A O 1
ATOM 2205 N N . LEU A 1 289 ? -17.210 -3.460 19.451 1.00 94.38 289 LEU A N 1
ATOM 2206 C CA . LEU A 1 289 ? -16.124 -4.091 20.208 1.00 94.38 289 LEU A CA 1
ATOM 2207 C C . LEU A 1 289 ? -16.210 -3.851 21.718 1.00 94.38 289 LEU A C 1
ATOM 2209 O O . LEU A 1 289 ? -15.527 -4.553 22.467 1.00 94.38 289 LEU A O 1
ATOM 2213 N N . MET A 1 290 ? -17.052 -2.910 22.158 1.00 89.75 290 MET A N 1
ATOM 2214 C CA . MET A 1 290 ? -17.231 -2.603 23.572 1.00 89.75 290 MET A CA 1
ATOM 2215 C C . MET A 1 290 ? -17.665 -3.862 24.347 1.00 89.75 290 MET A C 1
ATOM 2217 O O . MET A 1 290 ? -18.661 -4.497 23.974 1.00 89.75 290 MET A O 1
ATOM 2221 N N . PRO A 1 291 ? -16.954 -4.242 25.427 1.00 81.94 291 PRO A N 1
ATOM 2222 C CA . PRO A 1 291 ? -17.314 -5.403 26.231 1.00 81.94 291 PRO A CA 1
ATOM 2223 C C . PRO A 1 291 ? -18.753 -5.315 26.760 1.00 81.94 291 PRO A C 1
ATOM 2225 O O . PRO A 1 291 ? -19.144 -4.354 27.418 1.00 81.94 291 PRO A O 1
ATOM 2228 N N . GLN A 1 292 ? -19.561 -6.341 26.491 1.00 73.00 292 GLN A N 1
ATOM 2229 C CA . GLN A 1 292 ? -20.940 -6.416 26.977 1.00 73.00 292 GLN A CA 1
ATOM 2230 C C . GLN A 1 292 ? -20.951 -6.752 28.477 1.00 73.00 292 GLN A C 1
ATOM 2232 O O . GLN A 1 292 ? -20.465 -7.810 28.872 1.00 73.00 292 GLN A O 1
ATOM 2237 N N . GLY A 1 293 ? -21.537 -5.882 29.308 1.00 63.56 293 GLY A N 1
ATOM 2238 C CA . GLY A 1 293 ? -21.758 -6.133 30.742 1.00 63.56 293 GLY A CA 1
ATOM 2239 C C . GLY A 1 293 ? -21.050 -5.177 31.707 1.00 63.56 293 GLY A C 1
ATOM 2240 O O . GLY A 1 293 ? -21.407 -5.154 32.883 1.00 63.56 293 GLY A O 1
ATOM 2241 N N . GLU A 1 294 ? -20.128 -4.341 31.230 1.00 56.94 294 GLU A N 1
ATOM 2242 C CA . GLU A 1 294 ? -19.603 -3.207 31.999 1.00 56.94 294 GLU A CA 1
ATOM 2243 C C . GLU A 1 294 ? -20.510 -1.996 31.747 1.00 56.94 294 GLU A C 1
ATOM 2245 O O . GLU A 1 294 ? -20.402 -1.309 30.736 1.00 56.94 294 GLU A O 1
ATOM 2250 N N . LYS A 1 295 ? -21.480 -1.756 32.638 1.00 45.47 295 LYS A N 1
ATOM 2251 C CA . LYS A 1 295 ? -22.168 -0.458 32.663 1.00 45.47 295 LYS A CA 1
ATOM 2252 C C . LYS A 1 295 ? -21.135 0.600 33.047 1.00 45.47 295 LYS A C 1
ATOM 2254 O O . LYS A 1 295 ? -20.397 0.379 34.004 1.00 45.47 295 LYS A O 1
ATOM 2259 N N . SER A 1 296 ? -21.104 1.734 32.346 1.00 45.34 296 SER A N 1
ATOM 2260 C CA . SER A 1 296 ? -20.318 2.883 32.793 1.00 45.34 296 SER A CA 1
ATOM 2261 C C . SER A 1 296 ? -20.836 3.311 34.167 1.00 45.34 296 SER A C 1
ATOM 2263 O O . SER A 1 296 ? -21.951 3.818 34.289 1.00 45.34 296 SER A O 1
ATOM 2265 N N . GLU A 1 297 ? -20.064 3.059 35.220 1.00 41.59 297 GLU A N 1
ATOM 2266 C CA . GLU A 1 297 ? -20.311 3.661 36.528 1.00 41.59 297 GLU A CA 1
ATOM 2267 C C . GLU A 1 297 ? -19.805 5.101 36.518 1.00 41.59 297 GLU A C 1
ATOM 2269 O O . GLU A 1 297 ? -18.825 5.390 37.187 1.00 41.59 297 GLU A O 1
ATOM 2274 N N . TRP A 1 298 ? -20.433 5.995 35.751 1.00 42.38 298 TRP A N 1
ATOM 2275 C CA . TRP A 1 298 ? -20.216 7.441 35.868 1.00 42.38 298 TRP A CA 1
ATOM 2276 C C . TRP A 1 298 ? -21.499 8.192 35.519 1.00 42.38 298 TRP A C 1
ATOM 2278 O O . TRP A 1 298 ? -22.055 7.927 34.428 1.00 42.38 298 TRP A O 1
#

Secondary structure (DSSP, 8-state):
-----EEEEEE-SSEEEEEEEEE-SS------STT----EEEEEEESSSSSPPPTTT-BTTB-EEEEEEEGGGGSTT-EEE--TTS--TTGGG-EEEPPSSPEEEEESSTT--EE-SS--EEEEEEEETTEEEEEEEEETTSSSS----TT-EEEEEEEEE-GGGT-BTTBSEE---EEEE-S--SPPPPPPHHHHHHHHHHHTTTHHHH-GGG------TTBSSSSPPPSTTGGGT--HHHHHHHHHH-BPPPBSSTTSPPP---BPP-TTT--HHHHHHHHHHHHHTSPTT-----

pLDDT: mean 87.54, std 13.5, range [39.09, 98.56]

Radius of gyration: 21.27 Å; chains: 1; bounding box: 57×43×58 Å

Foldseek 3Di:
DFPDWDWDWDDDPWKIKIKIKTFAQDQQQDPADPLFDWKKKKKKFWLDPDAFAFLQQAAAPTKIKMWMDTSPLQDAQDWYQDDVLPPDVPRNPPTDGDHNATFTWMGRHDPRIDGDPDDFKGKHWDDDDRMIIMMIMGTQPPPDHDHDDAQDKIKMKMWIARRVVVAGDPRTDIAFIDIDHHNNDDDDPDDDLLVLLLRLCSRRSVCVACNRLLPDGDAFPQFPCGGPHRLLAVLVPDDLVRVLCCQQCWFAGDGPDVPDDHGPDTGDHCNVPDDPSNSNSNSVNSPVSHDPPDDPPD